Protein AF-A0A0K8QFM1-F1 (afdb_monomer)

Sequence (261 aa):
MVNLRADGGGPVSIVDSETGSLLGTMDSPQTHYQAHTGAIYVHQGDSYLVEELNEEDHCVVVRRTNPDYYTTARDVTQIEVLQTLRTMEWGDIAVHFGEVKVTTQVVSFQRKALISNEVLGEEPLELGARDLFTKAVWFVVHNRSLTSAGLVEAQFPGALHAAEHAAIGLLPLVASSDRWDIGGVSTALHADTGVPTIFVYDGHPGGAGFAERGFEKAKVWLTATRDAIKACECDTGCLPASSPPNAATRTIRWTRTQRSP

Radius of gyration: 20.88 Å; Cα contacts (8 Å, |Δi|>4): 508; chains: 1; bounding box: 65×35×50 Å

Nearest PDB structures (foldseek):
  6znp-assembly1_A  TM=7.957E-01  e=1.575E-23  Bacillus subtilis subsp. subtilis str. 168
  6znq-assembly2_B  TM=7.428E-01  e=7.282E-18  Bacillus subtilis subsp. subtilis str. 168
  6znp-assembly2_B  TM=7.319E-01  e=7.992E-15  Bacillus subtilis subsp. subtilis str. 168
  6zns-assembly1_A  TM=7.063E-01  e=1.847E-14  Bacillus subtilis subsp. subtilis str. 168
  4v2t-assembly1_A  TM=2.029E-01  e=7.647E-01  Pleurotus ostreatus

Mean predicted aligned error: 8.26 Å

Secondary structure (DSSP, 8-state):
---TT-SSSSEEEEEETTT--EEEEEEHHHHHHHSSTT-EEEETTEEEEEEEEETTTTEEEEEEE--SEEEEEEEEEEEEEEEEEEEEEETTEEEEEEEEEEEEEEEEEEEEETTT--EEEEEE--PPPEEEEEEEEEEEE-HHHHHHTT--GGGHHHHHHHHHHHHHHHTHHHH---GGGEEEEEESS-TTTSS-EEEEEESSTT--SHHHHHHHTHHHHHHHHHHHHHH---TT-PPPTTS-TT---------------

Foldseek 3Di:
DDPPDPDQLDWAWEAEPVPRDTLDTDGRVCCLWAQDQQFFHAGPNWTWHFNDDDSPVSYTYTHTDDDQWGKGWDKDKAKDFPDWDDWDDPDQKIKTKHKMKIKMDGFKMFIAGPPPRDTPDIGTDDDDIDIAIFMKIKIFGAPVVCVVVVDDLVLLQLVLVVLLVLLLVQLCVQQVDDSQQKDKDWDCQHPVRRGTMIMITTNHHHYPCSRVRCRVCVVVSSVVSVVVVVPDPDQQDDDDPPDDPPPPSVGDRPPPPDDDD

pLDDT: mean 86.48, std 19.85, range [25.75, 98.75]

Structure (mmCIF, N/CA/C/O backbone):
data_AF-A0A0K8QFM1-F1
#
_entry.id   AF-A0A0K8QFM1-F1
#
loop_
_atom_site.group_PDB
_atom_site.id
_atom_site.type_symbol
_atom_site.label_atom_id
_atom_site.label_alt_id
_atom_site.label_comp_id
_atom_site.label_asym_id
_atom_site.label_entity_id
_atom_site.label_seq_id
_atom_site.pdbx_PDB_ins_code
_atom_site.Cartn_x
_atom_site.Cartn_y
_atom_site.Cartn_z
_atom_site.occupancy
_atom_site.B_iso_or_equiv
_atom_site.auth_seq_id
_atom_site.auth_comp_id
_atom_site.auth_asym_id
_atom_site.auth_atom_id
_atom_site.pdbx_PDB_model_num
ATOM 1 N N . MET A 1 1 ? -29.721 6.912 -10.131 1.00 35.44 1 MET A N 1
ATOM 2 C CA . MET A 1 1 ? -28.637 7.450 -9.287 1.00 35.44 1 MET A CA 1
ATOM 3 C C . MET A 1 1 ? -27.581 6.363 -9.229 1.00 35.44 1 MET A C 1
ATOM 5 O O . MET A 1 1 ? -27.843 5.328 -8.637 1.00 35.44 1 MET A O 1
ATOM 9 N N . VAL A 1 2 ? -26.502 6.497 -10.003 1.00 25.75 2 VAL A N 1
ATOM 10 C CA . VAL A 1 2 ? -25.454 5.465 -10.090 1.00 25.75 2 VAL A CA 1
ATOM 11 C C . VAL A 1 2 ? -24.547 5.639 -8.882 1.00 25.75 2 VAL A C 1
ATOM 13 O O . VAL A 1 2 ? -23.997 6.720 -8.680 1.00 25.75 2 VAL A O 1
ATOM 16 N N . ASN A 1 3 ? -24.451 4.603 -8.056 1.00 33.28 3 ASN A N 1
ATOM 17 C CA . ASN A 1 3 ? -23.589 4.600 -6.886 1.00 33.28 3 ASN A CA 1
ATOM 18 C C . ASN A 1 3 ? -22.168 4.250 -7.356 1.00 33.28 3 ASN A C 1
ATOM 20 O O . ASN A 1 3 ? -21.857 3.089 -7.585 1.00 33.28 3 ASN A O 1
ATOM 24 N N . LEU A 1 4 ? -21.335 5.268 -7.586 1.00 41.59 4 LEU A N 1
ATOM 25 C CA . LEU A 1 4 ? -19.983 5.150 -8.161 1.00 41.59 4 LEU A CA 1
ATOM 26 C C . LEU A 1 4 ? -18.913 4.687 -7.144 1.00 41.59 4 LEU A C 1
ATOM 28 O O . LEU A 1 4 ? -17.730 4.917 -7.366 1.00 41.59 4 LEU A O 1
ATOM 32 N N . ARG A 1 5 ? -19.309 4.101 -6.003 1.00 49.03 5 ARG A N 1
ATOM 33 C CA . ARG A 1 5 ? -18.399 3.753 -4.890 1.00 49.03 5 ARG A CA 1
ATOM 34 C C . ARG A 1 5 ? -18.667 2.403 -4.219 1.00 49.03 5 ARG A C 1
ATOM 36 O O . ARG A 1 5 ? -18.059 2.104 -3.200 1.00 49.03 5 ARG A O 1
ATOM 43 N N . ALA A 1 6 ? -19.600 1.602 -4.725 1.00 40.56 6 ALA A N 1
ATOM 44 C CA . ALA A 1 6 ? -20.035 0.401 -4.017 1.00 40.56 6 ALA A CA 1
ATOM 45 C C . ALA A 1 6 ? -19.182 -0.826 -4.372 1.00 40.56 6 ALA A C 1
ATOM 47 O O . ALA A 1 6 ? -19.700 -1.791 -4.922 1.00 40.56 6 ALA A O 1
ATOM 48 N N . ASP A 1 7 ? -17.901 -0.795 -4.012 1.00 50.09 7 ASP A N 1
ATOM 49 C CA . ASP A 1 7 ? -17.076 -1.999 -3.927 1.00 50.09 7 ASP A CA 1
ATOM 50 C C . ASP A 1 7 ? -16.838 -2.307 -2.444 1.00 50.09 7 ASP A C 1
ATOM 52 O O . ASP A 1 7 ? -16.020 -1.679 -1.774 1.00 50.09 7 ASP A O 1
ATOM 56 N N . GLY A 1 8 ? -17.637 -3.240 -1.912 1.00 53.72 8 GLY A N 1
ATOM 57 C CA . GLY A 1 8 ? -17.515 -3.735 -0.536 1.00 53.72 8 GLY A CA 1
ATOM 58 C C . GLY A 1 8 ? -18.794 -3.658 0.301 1.00 53.72 8 GLY A C 1
ATOM 59 O O . GLY A 1 8 ? -18.769 -3.126 1.396 1.00 53.72 8 GLY A O 1
ATOM 60 N N . GLY A 1 9 ? -19.938 -4.152 -0.174 1.00 63.00 9 GLY A N 1
ATOM 61 C CA . GLY A 1 9 ? -21.116 -4.355 0.692 1.00 63.00 9 GLY A CA 1
ATOM 62 C C . GLY A 1 9 ? -21.882 -3.095 1.141 1.00 63.00 9 GLY A C 1
ATOM 63 O O . GLY A 1 9 ? -22.979 -3.211 1.666 1.00 63.00 9 GLY A O 1
ATOM 64 N N . GLY A 1 10 ? -21.381 -1.890 0.863 1.00 70.38 10 GLY A N 1
ATOM 65 C CA . GLY A 1 10 ? -22.031 -0.634 1.248 1.00 70.38 10 GLY A CA 1
ATOM 66 C C . GLY A 1 10 ? -21.532 -0.082 2.590 1.00 70.38 10 GLY A C 1
ATOM 67 O O . GLY A 1 10 ? -20.654 -0.673 3.223 1.00 70.38 10 GLY A O 1
ATOM 68 N N . PRO A 1 11 ? -22.021 1.103 2.995 1.00 86.75 11 PRO A N 1
ATOM 69 C CA . PRO A 1 11 ? -21.569 1.741 4.222 1.00 86.75 11 PRO A CA 1
ATOM 70 C C . PRO A 1 11 ? -21.992 0.920 5.445 1.00 86.75 11 PRO A C 1
ATOM 72 O O . PRO A 1 11 ? -23.129 0.465 5.541 1.00 86.75 11 PRO A O 1
ATOM 75 N N . VAL A 1 12 ? -21.074 0.778 6.392 1.00 92.75 12 VAL A N 1
ATOM 76 C CA . VAL A 1 12 ? -21.273 0.118 7.680 1.00 92.75 12 VAL A CA 1
ATOM 77 C C . VAL A 1 12 ? -21.666 1.168 8.720 1.00 92.75 12 VAL A C 1
ATOM 79 O O . VAL A 1 12 ? -21.029 2.220 8.819 1.00 92.75 12 VAL A O 1
ATOM 82 N N . SER A 1 13 ? -22.734 0.907 9.472 1.00 95.69 13 SER A N 1
ATOM 83 C CA . SER A 1 13 ? -23.260 1.806 10.507 1.00 95.69 13 SER A CA 1
ATOM 84 C C . SER A 1 13 ? -22.487 1.641 11.810 1.00 95.69 13 SER A C 1
ATOM 86 O O . SER A 1 13 ? -22.236 0.518 12.228 1.00 95.69 13 SER A O 1
ATOM 88 N N . ILE A 1 14 ? -22.136 2.742 12.474 1.00 96.75 14 ILE A N 1
ATOM 89 C CA . ILE A 1 14 ? -21.433 2.726 13.763 1.00 96.75 14 ILE A CA 1
ATOM 90 C C . ILE A 1 14 ? -22.420 3.114 14.860 1.00 96.75 14 ILE A C 1
ATOM 92 O O . ILE A 1 14 ? -22.892 4.254 14.892 1.00 96.75 14 ILE A O 1
ATOM 96 N N . VAL A 1 15 ? -22.731 2.173 15.747 1.00 97.31 15 VAL A N 1
ATOM 97 C CA . VAL A 1 15 ? -23.774 2.305 16.769 1.00 97.31 15 VAL A CA 1
ATOM 98 C C . VAL A 1 15 ? -23.162 2.219 18.160 1.00 97.31 15 VAL A C 1
ATOM 100 O O . VAL A 1 15 ? -22.407 1.298 18.463 1.00 97.31 15 VAL A O 1
ATOM 103 N N . ASP A 1 16 ? -23.501 3.178 19.013 1.00 96.69 16 ASP A N 1
ATOM 104 C CA . ASP A 1 16 ? -23.110 3.174 20.420 1.00 96.69 16 ASP A CA 1
ATOM 105 C C . ASP A 1 16 ? -23.976 2.175 21.216 1.00 96.69 16 ASP A C 1
ATOM 107 O O . ASP A 1 16 ? -25.206 2.258 21.191 1.00 96.69 16 ASP A O 1
ATOM 111 N N . SER A 1 17 ? -23.347 1.226 21.916 1.00 95.62 17 SER A N 1
ATOM 112 C CA . SER A 1 17 ? -24.022 0.123 22.614 1.00 95.62 17 SER A CA 1
ATOM 113 C C . SER A 1 17 ? -24.776 0.547 23.873 1.00 95.62 17 SER A C 1
ATOM 115 O O . SER A 1 17 ? -25.745 -0.110 24.255 1.00 95.62 17 SER A O 1
ATOM 117 N N . GLU A 1 18 ? -24.387 1.655 24.507 1.00 93.38 18 GLU A N 1
ATOM 118 C CA . GLU A 1 18 ? -25.032 2.154 25.727 1.00 93.38 18 GLU A CA 1
ATOM 119 C C . GLU A 1 18 ? -26.279 2.981 25.406 1.00 93.38 18 GLU A C 1
ATOM 121 O O . GLU A 1 18 ? -27.279 2.930 26.124 1.00 93.38 18 GLU A O 1
ATOM 126 N N . THR A 1 19 ? -26.226 3.755 24.324 1.00 93.62 19 THR A N 1
ATOM 127 C CA . THR A 1 19 ? -27.282 4.706 23.952 1.00 93.62 19 THR A CA 1
ATOM 128 C C . THR A 1 19 ? -28.168 4.220 22.807 1.00 93.62 19 THR A C 1
ATOM 130 O O . THR A 1 19 ? -29.259 4.760 22.612 1.00 93.62 19 THR A O 1
ATOM 133 N N . GLY A 1 20 ? -27.709 3.239 22.025 1.00 92.56 20 GLY A N 1
ATOM 134 C CA . GLY A 1 20 ? -28.331 2.822 20.766 1.00 92.56 20 GLY A CA 1
ATOM 135 C C . GLY A 1 20 ? -28.257 3.889 19.669 1.00 92.56 20 GLY A C 1
ATOM 136 O O . GLY A 1 20 ? -28.968 3.795 18.668 1.00 92.56 20 GLY A O 1
ATOM 137 N N . SER A 1 21 ? -27.455 4.939 19.865 1.00 93.75 21 SER A N 1
ATOM 138 C CA . SER A 1 21 ? -27.366 6.050 18.923 1.00 93.75 21 SER A CA 1
ATOM 139 C C . SER A 1 21 ? -26.451 5.715 17.746 1.00 93.75 21 SER A C 1
ATOM 141 O O . SER A 1 21 ? -25.417 5.067 17.897 1.00 93.75 21 SER A O 1
ATOM 143 N N . LEU A 1 22 ? -26.835 6.175 16.554 1.00 95.81 22 LEU A N 1
ATOM 144 C CA . LEU A 1 22 ? -25.987 6.110 15.368 1.00 95.81 22 LEU A CA 1
ATOM 145 C C . LEU A 1 22 ? -24.955 7.242 15.436 1.00 95.81 22 LEU A C 1
ATOM 147 O O . LEU A 1 22 ? -25.318 8.413 15.321 1.00 95.81 22 LEU A O 1
ATOM 151 N N . LEU A 1 23 ? -23.680 6.890 15.587 1.00 94.25 23 LEU A N 1
ATOM 152 C CA . LEU A 1 23 ? -22.572 7.848 15.596 1.00 94.25 23 LEU A CA 1
ATOM 153 C C . LEU A 1 23 ? -22.186 8.278 14.175 1.00 94.25 23 LEU A C 1
ATOM 155 O O . LEU A 1 23 ? -21.806 9.424 13.942 1.00 94.25 23 LEU A O 1
ATOM 159 N N . GLY A 1 24 ? -22.292 7.368 13.206 1.00 93.06 24 GLY A N 1
ATOM 160 C CA . GLY A 1 24 ? -21.969 7.654 11.812 1.00 93.06 24 GLY A CA 1
ATOM 161 C C . GLY A 1 24 ? -21.911 6.406 10.943 1.00 93.06 24 GLY A C 1
ATOM 162 O O . GLY A 1 24 ? -22.400 5.343 11.320 1.00 93.06 24 GLY A O 1
ATOM 163 N N . THR A 1 25 ? -21.299 6.546 9.770 1.00 93.31 25 THR A N 1
ATOM 164 C CA . THR A 1 25 ? -21.095 5.453 8.812 1.00 93.31 25 THR A CA 1
ATOM 165 C C . THR A 1 25 ? -19.661 5.443 8.295 1.00 93.31 25 THR A C 1
ATOM 167 O O . THR A 1 25 ? -19.049 6.505 8.166 1.00 93.31 25 THR A O 1
ATOM 170 N N . MET A 1 26 ? -19.151 4.266 7.944 1.00 91.12 26 MET A N 1
ATOM 171 C CA . MET A 1 26 ? -17.814 4.055 7.382 1.00 91.12 26 MET A CA 1
ATOM 172 C C . MET A 1 26 ? -17.886 3.126 6.166 1.00 91.12 26 MET A C 1
ATOM 174 O O . MET A 1 26 ? -18.741 2.249 6.107 1.00 91.12 26 MET A O 1
ATOM 178 N N . ASP A 1 27 ? -16.981 3.286 5.204 1.00 86.44 27 ASP A N 1
ATOM 179 C CA . ASP A 1 27 ? -16.869 2.344 4.088 1.00 86.44 27 ASP A CA 1
ATOM 180 C C . ASP A 1 27 ? -16.377 0.974 4.588 1.00 86.44 27 ASP A C 1
ATOM 182 O O . ASP A 1 27 ? -15.403 0.897 5.338 1.00 86.44 27 ASP A O 1
ATOM 186 N N . SER A 1 28 ? -17.002 -0.121 4.144 1.00 82.56 28 SER A N 1
ATOM 187 C CA . SER A 1 28 ? -16.631 -1.479 4.576 1.00 82.56 28 SER A CA 1
ATOM 188 C C . SER A 1 28 ? -15.136 -1.809 4.413 1.00 82.56 28 SER A C 1
ATOM 190 O O . SER A 1 28 ? -14.551 -2.365 5.345 1.00 82.56 28 SER A O 1
ATOM 192 N N . PRO A 1 29 ? -14.432 -1.406 3.327 1.00 83.06 29 PRO A N 1
ATOM 193 C CA . PRO A 1 29 ? -12.979 -1.564 3.231 1.00 83.06 29 PRO A CA 1
ATOM 194 C C . PRO A 1 29 ? -12.191 -1.028 4.442 1.00 83.06 29 PRO A C 1
ATOM 196 O O . PRO A 1 29 ? -11.177 -1.603 4.835 1.00 83.06 29 PRO A O 1
ATOM 199 N N . GLN A 1 30 ? -12.670 0.038 5.086 1.00 86.81 30 GLN A N 1
ATOM 200 C CA . GLN A 1 30 ? -11.992 0.659 6.223 1.00 86.81 30 GLN A CA 1
ATOM 201 C C . GLN A 1 30 ? -12.281 -0.030 7.562 1.00 86.81 30 GLN A C 1
ATOM 203 O O . GLN A 1 30 ? -11.497 0.143 8.499 1.00 86.81 30 GLN A O 1
ATOM 208 N N . THR A 1 31 ? -13.348 -0.832 7.670 1.00 92.25 31 THR A N 1
ATOM 209 C CA . THR A 1 31 ? -13.745 -1.435 8.954 1.00 92.25 31 THR A CA 1
ATOM 210 C C . THR A 1 31 ? -12.683 -2.378 9.493 1.00 92.25 31 THR A C 1
ATOM 212 O O . THR A 1 31 ? -12.335 -2.284 10.660 1.00 92.25 31 THR A O 1
ATOM 215 N N . HIS A 1 32 ? -12.060 -3.197 8.644 1.00 93.94 32 HIS A N 1
ATOM 216 C CA . HIS A 1 32 ? -10.960 -4.075 9.059 1.00 93.94 32 HIS A CA 1
ATOM 217 C C . HIS A 1 32 ? -9.763 -3.310 9.637 1.00 93.94 32 HIS A C 1
ATOM 219 O O . HIS A 1 32 ? -9.050 -3.850 10.473 1.00 93.94 32 HIS A O 1
ATOM 225 N N . TYR A 1 33 ? -9.550 -2.052 9.241 1.00 92.88 33 TYR A N 1
ATOM 226 C CA . TYR A 1 33 ? -8.425 -1.238 9.713 1.00 92.88 33 TYR A CA 1
ATOM 227 C C . TYR A 1 33 ? -8.747 -0.388 10.944 1.00 92.88 33 TYR A C 1
ATOM 229 O O . TYR A 1 33 ? -7.867 -0.158 11.772 1.00 92.88 33 TYR A O 1
ATOM 237 N N . GLN A 1 34 ? -9.971 0.134 11.035 1.00 93.62 34 GLN A N 1
ATOM 238 C CA . GLN A 1 34 ? -10.343 1.159 12.020 1.00 93.62 34 GLN A CA 1
ATOM 239 C C . GLN A 1 34 ? -11.442 0.719 12.986 1.00 93.62 34 GLN A C 1
ATOM 241 O O . GLN A 1 34 ? -11.617 1.342 14.031 1.00 93.62 34 GLN A O 1
ATOM 246 N N . ALA A 1 35 ? -12.197 -0.314 12.626 1.00 95.50 35 ALA A N 1
ATOM 247 C CA . ALA A 1 35 ? -13.395 -0.736 13.330 1.00 95.50 35 ALA A CA 1
ATOM 248 C C . ALA A 1 35 ? -13.517 -2.265 13.438 1.00 95.50 35 ALA A C 1
ATOM 250 O O . ALA A 1 35 ? -14.619 -2.804 13.447 1.00 95.50 35 ALA A O 1
ATOM 251 N N . HIS A 1 36 ? -12.387 -2.970 13.493 1.00 96.00 36 HIS A N 1
ATOM 252 C CA . HIS A 1 36 ? -12.357 -4.383 13.853 1.00 96.00 36 HIS A CA 1
ATOM 253 C C . HIS A 1 36 ? -12.637 -4.530 15.354 1.00 96.00 36 HIS A C 1
ATOM 255 O O . HIS A 1 36 ? -12.370 -3.610 16.131 1.00 96.00 36 HIS A O 1
ATOM 261 N N . THR A 1 37 ? -13.119 -5.693 15.791 1.00 96.69 37 THR A N 1
ATOM 262 C CA . THR A 1 37 ? -13.289 -5.980 17.222 1.00 96.69 37 THR A CA 1
ATOM 263 C C . THR A 1 37 ? -11.986 -5.713 17.985 1.00 96.69 37 THR A C 1
ATOM 265 O O . THR A 1 37 ? -10.909 -6.132 17.557 1.00 96.69 37 THR A O 1
ATOM 268 N N . GLY A 1 38 ? -12.073 -4.966 19.089 1.00 96.19 38 GLY A N 1
ATOM 269 C CA . GLY A 1 38 ? -10.925 -4.539 19.895 1.00 96.19 38 GLY A CA 1
ATOM 270 C C . GLY A 1 38 ? -10.259 -3.226 19.457 1.00 96.19 38 GLY A C 1
ATOM 271 O O . GLY A 1 38 ? -9.392 -2.725 20.175 1.00 96.19 38 GLY A O 1
ATOM 272 N N . ALA A 1 39 ? -10.654 -2.633 18.325 1.00 97.38 39 ALA A N 1
ATOM 273 C CA . ALA A 1 39 ? -10.132 -1.341 17.884 1.00 97.38 39 ALA A CA 1
ATOM 274 C C . ALA A 1 39 ? -10.576 -0.188 18.800 1.00 97.38 39 ALA A C 1
ATOM 276 O O . ALA A 1 39 ? -11.679 -0.190 19.346 1.00 97.38 39 ALA A O 1
ATOM 277 N N . ILE A 1 40 ? -9.738 0.844 18.910 1.00 97.50 40 ILE A N 1
ATOM 278 C CA . ILE A 1 40 ? -10.131 2.158 19.420 1.00 97.50 40 ILE A CA 1
ATOM 279 C C . ILE A 1 40 ? -10.505 3.042 18.231 1.00 97.50 40 ILE A C 1
ATOM 281 O O . ILE A 1 40 ? -9.640 3.547 17.514 1.00 97.50 40 ILE A O 1
ATOM 285 N N . TYR A 1 41 ? -11.806 3.227 18.042 1.00 96.19 41 TYR A N 1
ATOM 286 C CA . TYR A 1 41 ? -12.388 4.128 17.060 1.00 96.19 41 TYR A CA 1
ATOM 287 C C . TYR A 1 41 ? -12.511 5.537 17.650 1.00 96.19 41 TYR A C 1
ATOM 289 O O . TYR A 1 41 ? -12.994 5.712 18.768 1.00 96.19 41 TYR A O 1
ATOM 297 N N . VAL A 1 42 ? -12.087 6.558 16.905 1.00 93.88 42 VAL A N 1
ATOM 298 C CA . VAL A 1 42 ? -12.177 7.958 17.341 1.00 93.88 42 VAL A CA 1
ATOM 299 C C . VAL A 1 42 ? -13.209 8.688 16.495 1.00 93.88 42 VAL A C 1
ATOM 301 O O . VAL A 1 42 ? -13.084 8.758 15.273 1.00 93.88 42 VAL A O 1
ATOM 304 N N . HIS A 1 43 ? -14.200 9.287 17.150 1.00 93.12 43 HIS A N 1
ATOM 305 C CA . HIS A 1 43 ? -15.251 10.063 16.506 1.00 93.12 43 HIS A CA 1
ATOM 306 C C . HIS A 1 43 ? -15.371 11.435 17.163 1.00 93.12 43 HIS A C 1
ATOM 308 O O . HIS A 1 43 ? -15.679 11.537 18.344 1.00 93.12 43 HIS A O 1
ATOM 314 N N . GLN A 1 44 ? -15.109 12.499 16.397 1.00 91.50 44 GLN A N 1
ATOM 315 C CA . GLN A 1 44 ? -15.188 13.893 16.869 1.00 91.50 44 GLN A CA 1
ATOM 316 C C . GLN A 1 44 ? -14.379 14.175 18.155 1.00 91.50 44 GLN A C 1
ATOM 318 O O . GLN A 1 44 ? -14.737 15.034 18.954 1.00 91.50 44 GLN A O 1
ATOM 323 N N . GLY A 1 45 ? -13.257 13.470 18.336 1.00 90.62 45 GLY A N 1
ATOM 324 C CA . GLY A 1 45 ? -12.372 13.611 19.498 1.00 90.62 45 GLY A CA 1
ATOM 325 C C . GLY A 1 45 ? -12.707 12.684 20.669 1.00 90.62 45 GLY A C 1
ATOM 326 O O . GLY A 1 45 ? -11.879 12.535 21.564 1.00 90.62 45 GLY A O 1
ATOM 327 N N . ASP A 1 46 ? -13.857 12.014 20.639 1.00 94.31 46 ASP A N 1
ATOM 328 C CA . ASP A 1 46 ? -14.219 10.987 21.612 1.00 94.31 46 ASP A CA 1
ATOM 329 C C . ASP A 1 46 ? -13.727 9.608 21.164 1.00 94.31 46 ASP A C 1
ATOM 331 O O . ASP A 1 46 ? -13.783 9.266 19.982 1.00 94.31 46 ASP A O 1
ATOM 335 N N . SER A 1 47 ? -13.248 8.809 22.120 1.00 96.44 47 SER A N 1
ATOM 336 C CA . SER A 1 47 ? -12.769 7.447 21.875 1.00 96.44 47 SER A CA 1
ATOM 337 C C . SER A 1 47 ? -13.843 6.414 22.201 1.00 96.44 47 SER A C 1
ATOM 339 O O . SER A 1 47 ? -14.543 6.503 23.212 1.00 96.44 47 SER A O 1
ATOM 341 N N . TYR A 1 48 ? -13.933 5.396 21.357 1.00 97.44 48 TYR A N 1
ATOM 342 C CA . TYR A 1 48 ? -14.869 4.292 21.477 1.00 97.44 48 TYR A CA 1
ATOM 343 C C . TYR A 1 48 ? -14.125 2.975 21.265 1.00 97.44 48 TYR A C 1
ATOM 345 O O . TYR A 1 48 ? -13.328 2.845 20.342 1.00 97.44 48 TYR A O 1
ATOM 353 N N . LEU A 1 49 ? -14.366 1.997 22.132 1.00 97.94 49 LEU A N 1
ATOM 354 C CA . LEU A 1 49 ? -13.889 0.636 21.949 1.00 97.94 49 LEU A CA 1
ATOM 355 C C . LEU A 1 49 ? -14.880 -0.067 21.035 1.00 97.94 49 LEU A C 1
ATOM 357 O O . LEU A 1 49 ? -16.077 -0.056 21.318 1.00 97.94 49 LEU A O 1
ATOM 361 N N . VAL A 1 50 ? -14.388 -0.696 19.978 1.00 98.06 50 VAL A N 1
ATOM 362 C CA . VAL A 1 50 ? -15.207 -1.554 19.132 1.00 98.06 50 VAL A CA 1
ATOM 363 C C . VAL A 1 50 ? -15.410 -2.890 19.827 1.00 98.06 50 VAL A C 1
ATOM 365 O O . VAL A 1 50 ? -14.463 -3.654 20.023 1.00 98.06 50 VAL A O 1
ATOM 368 N N . GLU A 1 51 ? -16.651 -3.150 20.216 1.00 97.44 51 GLU A N 1
ATOM 369 C CA . GLU A 1 51 ? -17.052 -4.385 20.887 1.00 97.44 51 GLU A CA 1
ATOM 370 C C . GLU A 1 51 ? -17.335 -5.486 19.865 1.00 97.44 51 GLU A C 1
ATOM 372 O O . GLU A 1 51 ? -16.999 -6.644 20.104 1.00 97.44 51 GLU A O 1
ATOM 377 N N . GLU A 1 52 ? -17.887 -5.118 18.707 1.00 96.44 52 GLU A N 1
ATOM 378 C CA . GLU A 1 52 ? -18.245 -6.065 17.655 1.00 96.44 52 GLU A CA 1
ATOM 379 C C . GLU A 1 52 ? -18.210 -5.409 16.269 1.00 96.44 52 GLU A C 1
ATOM 381 O O . GLU A 1 52 ? -18.717 -4.302 16.077 1.00 96.44 52 GLU A O 1
ATOM 386 N N . LEU A 1 53 ? -17.643 -6.122 15.294 1.00 95.44 53 LEU A N 1
ATOM 387 C CA . LEU A 1 53 ? -17.827 -5.872 13.866 1.00 95.44 53 LEU A CA 1
ATOM 388 C C . LEU A 1 53 ? -18.715 -6.982 13.295 1.00 95.44 53 LEU A C 1
ATOM 390 O O . LEU A 1 53 ? -18.268 -8.121 13.168 1.00 95.44 53 LEU A O 1
ATOM 394 N N . ASN A 1 54 ? -19.946 -6.641 12.923 1.00 93.00 54 ASN A N 1
ATOM 395 C CA . ASN A 1 54 ? -20.873 -7.539 12.247 1.00 93.00 54 ASN A CA 1
ATOM 3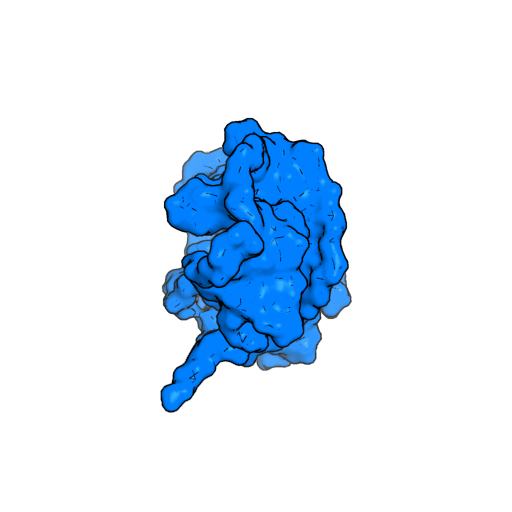96 C C . ASN A 1 54 ? -20.945 -7.157 10.759 1.00 93.00 54 ASN A C 1
ATOM 398 O O . ASN A 1 54 ? -21.615 -6.199 10.361 1.00 93.00 54 ASN A O 1
ATOM 402 N N . GLU A 1 55 ? -20.194 -7.896 9.938 1.00 89.06 55 GLU A N 1
ATOM 403 C CA . GLU A 1 55 ? -20.121 -7.662 8.491 1.00 89.06 55 GLU A CA 1
ATOM 404 C C . GLU A 1 55 ? -21.406 -8.070 7.757 1.00 89.06 55 GLU A C 1
ATOM 406 O O . GLU A 1 55 ? -21.702 -7.485 6.718 1.00 89.06 55 GLU A O 1
ATOM 411 N N . GLU A 1 56 ? -22.181 -9.020 8.294 1.00 88.94 56 GLU A N 1
ATOM 412 C CA . GLU A 1 56 ? -23.442 -9.479 7.690 1.00 88.94 56 GLU A CA 1
ATOM 413 C C . GLU A 1 56 ? -24.544 -8.417 7.812 1.00 88.94 56 GLU A C 1
ATOM 415 O O . GLU A 1 56 ? -25.233 -8.116 6.837 1.00 88.94 56 GLU A O 1
ATOM 420 N N . ASP A 1 57 ? -24.666 -7.797 8.988 1.00 90.81 57 ASP A N 1
ATOM 421 C CA . ASP A 1 57 ? -25.668 -6.763 9.271 1.00 90.81 57 ASP A CA 1
ATOM 422 C C . ASP A 1 57 ? -25.182 -5.339 8.947 1.00 90.81 57 ASP A C 1
ATOM 424 O O . ASP A 1 57 ? -25.893 -4.363 9.199 1.00 90.81 57 ASP A O 1
ATOM 428 N N . HIS A 1 58 ? -23.972 -5.193 8.393 1.00 92.31 58 HIS A N 1
ATOM 429 C CA . HIS A 1 58 ? -23.334 -3.899 8.129 1.00 92.31 58 HIS A CA 1
ATOM 430 C C . HIS A 1 58 ? -23.343 -2.973 9.355 1.00 92.31 58 HIS A C 1
ATOM 432 O O . HIS A 1 58 ? -23.671 -1.783 9.261 1.00 92.31 58 HIS A O 1
ATOM 438 N N . CYS A 1 59 ? -22.947 -3.509 10.512 1.00 95.12 59 CYS A N 1
ATOM 439 C CA . CYS A 1 59 ? -22.976 -2.797 11.784 1.00 95.12 59 CYS A CA 1
ATOM 440 C C . CYS A 1 59 ? -21.672 -2.971 12.575 1.00 95.12 59 CYS A C 1
ATOM 442 O O . CYS A 1 59 ? -21.129 -4.067 12.687 1.00 95.12 59 CYS A O 1
ATOM 444 N N . VAL A 1 60 ? -2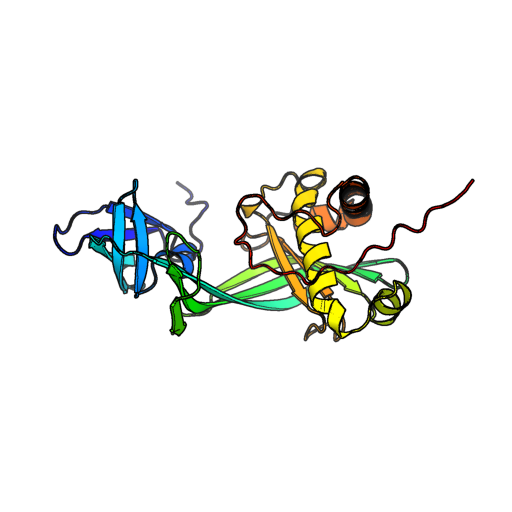1.188 -1.878 13.160 1.00 97.38 60 VAL A N 1
ATOM 445 C CA . VAL A 1 60 ? -20.122 -1.859 14.162 1.00 97.38 60 VAL A CA 1
ATOM 446 C C . VAL A 1 60 ? -20.733 -1.376 15.464 1.00 97.38 60 VAL A C 1
ATOM 448 O O . VAL A 1 60 ? -21.261 -0.264 15.533 1.00 97.38 60 VAL A O 1
ATOM 451 N N . VAL A 1 61 ? -20.618 -2.195 16.500 1.00 97.75 61 VAL A N 1
ATOM 452 C CA . VAL A 1 61 ? -21.067 -1.862 17.848 1.00 97.75 61 VAL A CA 1
ATOM 453 C C . VAL A 1 61 ? -19.880 -1.337 18.638 1.00 97.75 61 VAL A C 1
ATOM 455 O O . VAL A 1 61 ? -18.839 -1.993 18.744 1.00 97.75 61 VAL A O 1
ATOM 458 N N . VAL A 1 62 ? -20.025 -0.134 19.186 1.00 98.12 62 VAL A N 1
ATOM 459 C CA . VAL A 1 62 ? -18.959 0.545 19.919 1.00 98.12 62 VAL A CA 1
ATOM 460 C C . VAL A 1 62 ? -19.432 1.017 21.280 1.00 98.12 62 VAL A C 1
ATOM 462 O O . VAL A 1 62 ? -20.598 1.343 21.462 1.00 98.12 62 VAL A O 1
ATOM 465 N N . ARG A 1 63 ? -18.511 1.135 22.231 1.00 97.62 63 ARG A N 1
ATOM 466 C CA . ARG A 1 63 ? -18.792 1.695 23.553 1.00 97.62 63 ARG A CA 1
ATOM 467 C C . ARG A 1 63 ? -17.820 2.804 23.884 1.00 97.62 63 ARG A C 1
ATOM 469 O O . ARG A 1 63 ? -16.609 2.649 23.702 1.00 97.62 63 ARG A O 1
ATOM 476 N N . ARG A 1 64 ? -18.329 3.914 24.420 1.00 97.00 64 ARG A N 1
ATOM 477 C CA . ARG A 1 64 ? -17.485 5.041 24.816 1.00 97.00 64 ARG A CA 1
ATOM 478 C C . ARG A 1 64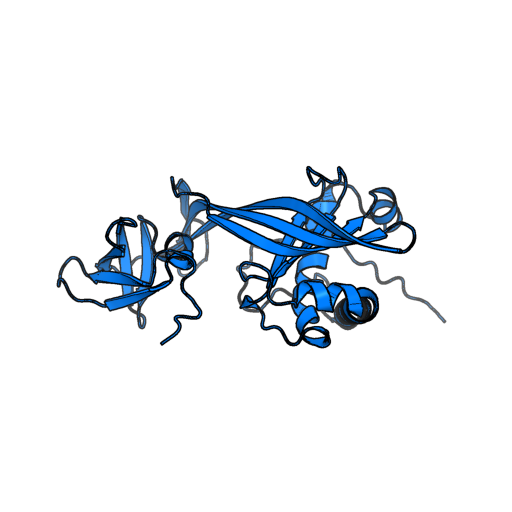 ? -16.446 4.613 25.854 1.00 97.00 64 ARG A C 1
ATOM 480 O O . ARG A 1 64 ? -16.719 3.859 26.788 1.00 97.00 64 ARG A O 1
ATOM 487 N N . THR A 1 65 ? -15.222 5.092 25.677 1.00 96.31 65 THR A N 1
ATOM 488 C CA . THR A 1 65 ? -14.083 4.758 26.535 1.00 96.31 65 THR A CA 1
ATOM 489 C C . THR A 1 65 ? -13.068 5.902 26.548 1.00 96.31 65 THR A C 1
ATOM 491 O O . THR A 1 65 ? -13.153 6.836 25.756 1.00 96.31 65 THR A O 1
ATOM 494 N N . ASN A 1 66 ? -12.099 5.847 27.456 1.00 94.56 66 ASN A N 1
ATOM 495 C CA . ASN A 1 66 ? -10.991 6.802 27.499 1.00 94.56 66 ASN A CA 1
ATOM 496 C C . ASN A 1 66 ? -9.668 6.081 27.817 1.00 94.56 66 ASN A C 1
ATOM 498 O O . ASN A 1 66 ? -9.147 6.218 28.927 1.00 94.56 66 ASN A O 1
ATOM 502 N N . PRO A 1 67 ? -9.175 5.231 26.897 1.00 94.06 67 PRO A N 1
ATOM 503 C CA . PRO A 1 67 ? -7.953 4.467 27.093 1.00 94.06 67 PRO A CA 1
ATOM 504 C C . PRO A 1 67 ? -6.720 5.375 27.046 1.00 94.06 67 PRO A C 1
ATOM 506 O O . PRO A 1 67 ? -6.698 6.409 26.384 1.00 94.06 67 PRO A O 1
ATOM 509 N N . ASP A 1 68 ? -5.645 4.931 27.685 1.00 94.75 68 ASP A N 1
ATOM 510 C CA . ASP A 1 68 ? -4.302 5.507 27.579 1.00 94.75 68 ASP A CA 1
ATOM 511 C C . ASP A 1 68 ? -3.520 4.982 26.356 1.00 94.75 68 ASP A C 1
ATOM 513 O O . ASP A 1 68 ? -2.305 5.172 26.243 1.00 94.75 68 ASP A O 1
ATOM 517 N N . TYR A 1 69 ? -4.215 4.338 25.414 1.00 95.81 69 TYR A N 1
ATOM 518 C CA . TYR A 1 69 ? -3.663 3.750 24.199 1.00 95.81 69 TYR A CA 1
ATOM 519 C C . TYR A 1 69 ? -4.587 3.952 22.990 1.00 95.81 69 TYR A C 1
ATOM 521 O O . TYR A 1 69 ? -5.788 4.158 23.134 1.00 95.81 69 TYR A O 1
ATOM 529 N N . TYR A 1 70 ? -4.022 3.835 21.791 1.00 95.62 70 TYR A N 1
ATOM 530 C CA . TYR A 1 70 ? -4.750 3.728 20.525 1.00 95.62 70 TYR A CA 1
ATOM 531 C C . TYR A 1 70 ? -4.373 2.429 19.809 1.00 95.62 70 TYR A C 1
ATOM 533 O O . TYR A 1 70 ? -3.398 1.767 20.178 1.00 95.62 70 TYR A O 1
ATOM 541 N N . THR A 1 71 ? -5.137 2.048 18.789 1.00 96.62 71 THR A N 1
ATOM 542 C CA . THR A 1 71 ? -4.888 0.823 18.021 1.00 96.62 71 THR A CA 1
ATOM 543 C C . THR A 1 71 ? -4.414 1.121 16.609 1.00 96.62 71 THR A C 1
ATOM 545 O O . THR A 1 71 ? -4.831 2.099 15.992 1.00 96.62 71 THR A O 1
ATOM 548 N N . THR A 1 72 ? -3.559 0.255 16.072 1.00 96.00 72 THR A N 1
ATOM 549 C CA . THR A 1 72 ? -3.204 0.255 14.648 1.00 96.00 72 THR A CA 1
ATOM 550 C C . THR A 1 72 ? -3.267 -1.158 14.102 1.00 96.00 72 THR A C 1
ATOM 552 O O . THR A 1 72 ? -2.536 -2.016 14.600 1.00 96.00 72 THR A O 1
ATOM 555 N N . ALA A 1 73 ? -4.077 -1.379 13.072 1.00 94.88 73 ALA A N 1
ATOM 556 C CA . ALA A 1 73 ? -4.116 -2.637 12.342 1.00 94.88 73 ALA A CA 1
ATOM 557 C C . ALA A 1 73 ? -2.770 -2.955 11.664 1.00 94.88 73 ALA A C 1
ATOM 559 O O . ALA A 1 73 ? -1.972 -2.066 11.343 1.00 94.88 73 ALA A O 1
ATOM 560 N N . ARG A 1 74 ? -2.528 -4.246 11.464 1.00 94.94 74 ARG A N 1
ATOM 561 C CA . ARG A 1 74 ? -1.423 -4.819 10.705 1.00 94.94 74 ARG A CA 1
ATOM 562 C C . ARG A 1 74 ? -2.009 -5.702 9.624 1.00 94.94 74 ARG A C 1
ATOM 564 O O . ARG A 1 74 ? -2.782 -6.615 9.909 1.00 94.94 74 ARG A O 1
ATOM 571 N N . ASP A 1 75 ? -1.610 -5.432 8.397 1.00 93.44 75 ASP A N 1
ATOM 572 C CA . ASP A 1 75 ? -2.032 -6.191 7.241 1.00 93.44 75 ASP A CA 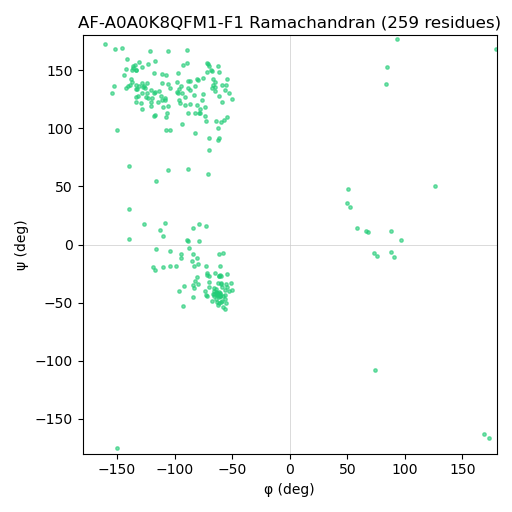1
ATOM 573 C C . ASP A 1 75 ? -0.865 -6.895 6.557 1.00 93.44 75 ASP A C 1
ATOM 575 O O . ASP A 1 75 ? 0.305 -6.524 6.691 1.00 93.44 75 ASP A O 1
ATOM 579 N N . VAL A 1 76 ? -1.218 -7.931 5.809 1.00 92.19 76 VAL A N 1
ATOM 580 C CA . VAL A 1 76 ? -0.361 -8.544 4.807 1.00 92.19 76 VAL A CA 1
ATOM 581 C C . VAL A 1 76 ? -0.997 -8.289 3.454 1.00 92.19 76 VAL A C 1
ATOM 583 O O . VAL A 1 76 ? -2.189 -8.527 3.267 1.00 92.19 76 VAL A O 1
ATOM 586 N N . THR A 1 77 ? -0.184 -7.823 2.512 1.00 92.81 77 THR A N 1
ATOM 587 C CA . THR A 1 77 ? -0.591 -7.627 1.124 1.00 92.81 77 THR A CA 1
ATOM 588 C C . THR A 1 77 ? 0.232 -8.533 0.218 1.00 92.81 77 THR A C 1
ATOM 590 O O . THR A 1 77 ? 1.460 -8.584 0.306 1.00 92.81 77 THR A O 1
ATOM 593 N N . GLN A 1 78 ? -0.459 -9.248 -0.660 1.00 94.19 78 GLN A N 1
ATOM 594 C CA . GLN A 1 78 ? 0.101 -10.071 -1.721 1.00 94.19 78 GLN A CA 1
ATOM 595 C C . GLN A 1 78 ? -0.366 -9.528 -3.066 1.00 94.19 78 GLN A C 1
ATOM 597 O O . GLN A 1 78 ? -1.462 -8.984 -3.183 1.00 94.19 78 GLN A O 1
ATOM 602 N N . ILE A 1 79 ? 0.476 -9.657 -4.083 1.00 96.94 79 ILE A N 1
ATOM 603 C CA . ILE A 1 79 ? 0.151 -9.247 -5.445 1.00 96.94 79 ILE A CA 1
ATOM 604 C C . ILE A 1 79 ? 0.507 -10.381 -6.399 1.00 96.94 79 ILE A C 1
ATOM 606 O O . ILE A 1 79 ? 1.550 -11.010 -6.247 1.00 96.94 79 ILE A O 1
ATOM 610 N N . GLU A 1 80 ? -0.384 -10.645 -7.346 1.00 97.94 80 GLU A N 1
ATOM 611 C CA . GLU A 1 80 ? -0.245 -11.677 -8.373 1.00 97.94 80 GLU A CA 1
ATOM 612 C C . GLU A 1 80 ? -0.416 -11.034 -9.751 1.00 97.94 80 GLU A C 1
ATOM 614 O O . GLU A 1 80 ? -1.339 -10.241 -9.971 1.00 97.94 80 GLU A O 1
ATOM 619 N N . VAL A 1 81 ? 0.459 -11.379 -10.696 1.00 98.25 81 VAL A N 1
ATOM 620 C CA . VAL A 1 81 ? 0.351 -10.949 -12.093 1.00 98.25 81 VAL A CA 1
ATOM 621 C C . VAL A 1 81 ? -0.626 -11.867 -12.815 1.00 98.25 81 VAL A C 1
ATOM 623 O O . VAL A 1 81 ? -0.339 -13.036 -13.058 1.00 98.25 81 VAL A O 1
ATOM 626 N N . LEU A 1 82 ? -1.772 -11.319 -13.217 1.00 98.25 82 LEU A N 1
ATOM 627 C CA . LEU A 1 82 ? -2.777 -12.062 -13.979 1.00 98.25 82 LEU A CA 1
ATOM 628 C C . LEU A 1 82 ? -2.441 -12.061 -15.470 1.00 98.25 82 LEU A C 1
ATOM 630 O O . LEU A 1 82 ? -2.513 -13.092 -16.137 1.00 98.25 82 LEU A O 1
ATOM 634 N N . GLN A 1 83 ? -2.066 -10.894 -15.997 1.00 98.25 83 GLN A N 1
ATOM 635 C CA . GLN A 1 83 ? -1.750 -10.736 -17.411 1.00 98.25 83 GLN A CA 1
ATOM 636 C C . GLN A 1 83 ? -0.788 -9.576 -17.651 1.00 98.25 83 GLN A C 1
ATOM 638 O O . GLN A 1 83 ? -1.054 -8.443 -17.262 1.00 98.25 83 GLN A O 1
ATOM 643 N N . THR A 1 84 ? 0.278 -9.820 -18.412 1.00 98.56 84 THR A N 1
ATOM 644 C CA . THR A 1 84 ? 1.132 -8.754 -18.956 1.00 98.56 84 THR A CA 1
ATOM 645 C C . THR A 1 84 ? 0.571 -8.260 -20.287 1.00 98.56 84 THR A C 1
ATOM 647 O O . THR A 1 84 ? 0.457 -9.031 -21.238 1.00 98.56 84 THR A O 1
ATOM 650 N N . LEU A 1 85 ? 0.244 -6.968 -20.375 1.00 98.50 85 LEU A N 1
ATOM 651 C CA . LEU A 1 85 ? -0.305 -6.339 -21.583 1.00 98.50 85 LEU A CA 1
ATOM 652 C C . LEU A 1 85 ? 0.775 -5.659 -22.428 1.00 98.50 85 LEU A C 1
ATOM 654 O O . LEU A 1 85 ? 0.729 -5.704 -23.657 1.00 98.50 85 LEU A O 1
ATOM 658 N N . ARG A 1 86 ? 1.741 -4.997 -21.784 1.00 98.62 86 ARG A N 1
ATOM 659 C CA . ARG A 1 86 ? 2.849 -4.300 -22.454 1.00 98.62 86 ARG A CA 1
ATOM 660 C C . ARG A 1 86 ? 4.142 -4.450 -21.663 1.00 98.62 86 ARG A C 1
ATOM 662 O O . ARG A 1 86 ? 4.115 -4.514 -20.438 1.00 98.62 86 ARG A O 1
ATOM 669 N N . THR A 1 87 ? 5.262 -4.418 -22.381 1.00 98.31 87 THR A N 1
ATOM 670 C CA . THR A 1 87 ? 6.614 -4.492 -21.816 1.00 98.31 87 THR A CA 1
ATOM 671 C C . THR A 1 87 ? 7.535 -3.488 -22.509 1.00 98.31 87 THR A C 1
ATOM 673 O O . THR A 1 87 ? 7.442 -3.286 -23.721 1.00 98.31 87 THR A O 1
ATOM 676 N N . MET A 1 88 ? 8.434 -2.872 -21.745 1.00 97.56 88 MET A N 1
ATOM 677 C CA . MET A 1 88 ? 9.566 -2.082 -22.223 1.00 97.56 88 MET A CA 1
ATOM 678 C C . MET A 1 88 ? 10.853 -2.567 -21.557 1.00 97.56 88 MET A C 1
ATOM 680 O O . MET A 1 88 ? 10.932 -2.624 -20.334 1.00 97.56 88 MET A O 1
ATOM 684 N N . GLU A 1 89 ? 11.886 -2.817 -22.356 1.00 95.88 89 GLU A N 1
ATOM 685 C CA . GLU A 1 89 ? 13.203 -3.230 -21.863 1.00 95.88 89 GLU A CA 1
ATOM 686 C C . GLU A 1 89 ? 14.136 -2.023 -21.717 1.00 95.88 89 GLU A C 1
ATOM 688 O O . GLU A 1 89 ? 14.406 -1.306 -22.688 1.00 95.88 89 GLU A O 1
ATOM 693 N N . TRP A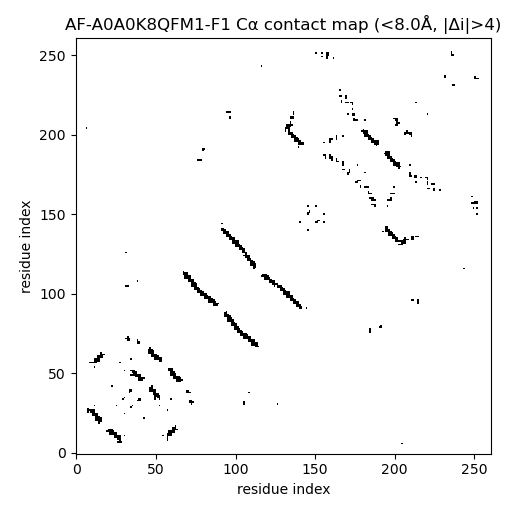 1 90 ? 14.647 -1.787 -20.509 1.00 93.81 90 TRP A N 1
ATOM 694 C CA . TRP A 1 90 ? 15.601 -0.722 -20.181 1.00 93.81 90 TRP A CA 1
ATOM 695 C C . TRP A 1 90 ? 16.939 -1.311 -19.716 1.00 93.81 90 TRP A C 1
ATOM 697 O O . TRP A 1 90 ? 17.456 -0.990 -18.644 1.00 93.81 90 TRP A O 1
ATOM 707 N N . GLY A 1 91 ? 17.519 -2.183 -20.541 1.00 89.06 91 GLY A N 1
ATOM 708 C CA . GLY A 1 91 ? 18.752 -2.890 -20.202 1.00 89.06 91 GLY A CA 1
ATOM 709 C C . GLY A 1 91 ? 18.479 -3.980 -19.172 1.00 89.06 91 GLY A C 1
ATOM 710 O O . GLY A 1 91 ? 17.870 -4.985 -19.507 1.00 89.06 91 GLY A O 1
ATOM 711 N N . ASP A 1 92 ? 18.916 -3.780 -17.930 1.00 88.06 92 ASP A N 1
ATOM 712 C CA . ASP A 1 92 ? 18.732 -4.763 -16.850 1.00 88.06 92 ASP A CA 1
ATOM 713 C C . ASP A 1 92 ? 17.413 -4.606 -16.075 1.00 88.06 92 ASP A C 1
ATOM 715 O O . ASP A 1 92 ? 17.189 -5.293 -15.075 1.00 88.06 92 ASP A O 1
ATOM 719 N N . ILE A 1 93 ? 16.574 -3.662 -16.491 1.00 93.94 93 ILE A N 1
ATOM 720 C CA . ILE A 1 93 ? 15.277 -3.399 -15.877 1.00 93.94 93 ILE A CA 1
ATOM 721 C C . ILE A 1 93 ? 14.215 -3.588 -16.947 1.00 93.94 93 ILE A C 1
ATOM 723 O O . ILE A 1 93 ? 14.239 -2.890 -17.963 1.00 93.94 93 ILE A O 1
ATOM 727 N N . ALA A 1 94 ? 13.269 -4.482 -16.690 1.00 96.56 94 ALA A N 1
ATOM 728 C CA . ALA A 1 94 ? 12.076 -4.618 -17.508 1.00 96.56 94 ALA A CA 1
ATOM 729 C C . ALA A 1 94 ? 10.923 -3.866 -16.835 1.00 96.56 94 ALA A C 1
ATOM 731 O O . ALA A 1 94 ? 10.693 -3.981 -15.629 1.00 96.56 94 ALA A O 1
ATOM 732 N N . VAL A 1 95 ? 10.222 -3.052 -17.616 1.00 98.25 95 VAL A N 1
ATOM 733 C CA . VAL A 1 95 ? 9.039 -2.312 -17.176 1.00 98.25 95 VAL A CA 1
ATOM 734 C C . VAL A 1 95 ? 7.835 -2.944 -17.836 1.00 98.25 95 VAL A C 1
ATOM 736 O O . VAL A 1 95 ? 7.780 -3.041 -19.060 1.00 98.25 95 VAL A O 1
ATOM 739 N N . HIS A 1 96 ? 6.855 -3.332 -17.043 1.00 98.62 96 HIS A N 1
ATOM 740 C CA . HIS A 1 96 ? 5.662 -4.006 -17.522 1.00 98.62 96 HIS A CA 1
ATOM 741 C C . HIS A 1 96 ? 4.415 -3.239 -17.119 1.00 98.62 96 HIS A C 1
ATOM 743 O O . HIS A 1 96 ? 4.412 -2.492 -16.142 1.00 98.62 96 HIS A O 1
ATOM 749 N N . PHE A 1 97 ? 3.352 -3.442 -17.881 1.00 98.75 97 PHE A N 1
ATOM 750 C CA . PHE A 1 97 ? 2.019 -2.971 -17.559 1.00 98.75 97 PHE A CA 1
ATOM 751 C C . PHE A 1 97 ? 1.010 -4.069 -17.852 1.00 98.75 97 PHE A C 1
ATOM 753 O O . PHE A 1 97 ? 1.112 -4.747 -18.880 1.00 98.75 97 PHE A O 1
ATOM 760 N N . GLY A 1 98 ? 0.019 -4.215 -16.982 1.00 98.56 98 GLY A N 1
ATOM 761 C CA . GLY A 1 98 ? -0.952 -5.286 -17.099 1.00 98.56 98 GLY A CA 1
ATOM 762 C C . GLY A 1 98 ? -1.915 -5.391 -15.929 1.00 98.56 98 GLY A C 1
ATOM 763 O O . GLY A 1 98 ? -2.040 -4.465 -15.128 1.00 98.56 98 GLY A O 1
ATOM 764 N N . GLU A 1 99 ? -2.609 -6.518 -15.875 1.00 98.69 99 GLU A N 1
ATOM 765 C CA . GLU A 1 99 ? -3.639 -6.831 -14.890 1.00 98.69 99 GLU A CA 1
ATOM 766 C C . GLU A 1 99 ? -3.036 -7.606 -13.722 1.00 98.69 99 GLU A C 1
ATOM 768 O O . GLU A 1 99 ? -2.234 -8.527 -13.911 1.00 98.69 99 GLU A O 1
ATOM 773 N N . VAL A 1 100 ? -3.438 -7.227 -12.514 1.00 98.50 100 VAL A N 1
ATOM 774 C CA . VAL A 1 100 ? -2.980 -7.825 -11.264 1.00 98.50 100 VAL A CA 1
ATOM 775 C C . VAL A 1 100 ? -4.158 -8.087 -10.336 1.00 98.50 100 VAL A C 1
ATOM 777 O O . VAL A 1 100 ? -5.184 -7.402 -10.390 1.00 98.50 100 VAL A O 1
ATOM 780 N N . LYS A 1 101 ? -3.978 -9.056 -9.445 1.00 98.12 101 LYS A N 1
ATOM 781 C CA . LYS A 1 101 ? -4.820 -9.235 -8.266 1.00 98.12 101 LYS A CA 1
ATOM 782 C C . LYS A 1 101 ? -4.007 -8.835 -7.045 1.00 98.12 101 LYS A C 1
ATOM 784 O O . LYS A 1 101 ? -2.920 -9.367 -6.838 1.00 98.12 101 LYS A O 1
ATOM 789 N N . VAL A 1 102 ? -4.526 -7.900 -6.263 1.00 97.00 102 VAL A N 1
ATOM 790 C CA . VAL A 1 102 ? -3.954 -7.500 -4.977 1.00 97.00 102 VAL A CA 1
ATOM 791 C C . VAL A 1 102 ? -4.837 -8.069 -3.882 1.00 97.00 102 VAL A C 1
ATOM 793 O O . VAL A 1 102 ? -6.016 -7.743 -3.823 1.00 97.00 102 VAL A O 1
ATOM 796 N N . THR A 1 103 ? -4.277 -8.913 -3.030 1.00 95.62 103 THR A N 1
ATOM 797 C CA . THR A 1 103 ? -4.983 -9.516 -1.901 1.00 95.62 103 THR A CA 1
ATOM 798 C C . THR A 1 103 ? -4.435 -8.919 -0.616 1.00 95.62 103 THR A C 1
ATOM 800 O O . THR A 1 103 ? -3.252 -9.081 -0.317 1.00 95.62 103 THR A O 1
ATOM 803 N N . THR A 1 104 ? -5.286 -8.247 0.155 1.00 93.31 104 THR A N 1
ATOM 804 C CA . THR A 1 104 ? -4.912 -7.629 1.431 1.00 93.31 104 THR A CA 1
ATOM 805 C C . THR A 1 104 ? -5.739 -8.215 2.566 1.00 93.31 104 THR A C 1
ATOM 807 O O . THR A 1 104 ? -6.959 -8.329 2.464 1.00 93.31 104 THR A O 1
ATOM 810 N N . GLN A 1 105 ? -5.082 -8.575 3.664 1.00 94.88 105 GLN A N 1
ATOM 811 C CA . GLN A 1 105 ? -5.733 -9.118 4.852 1.00 94.88 105 GLN A CA 1
ATOM 812 C C . GLN A 1 105 ? -5.196 -8.432 6.101 1.00 94.88 105 GLN A C 1
ATOM 814 O O . GLN A 1 105 ? -3.988 -8.430 6.326 1.00 94.88 105 GLN A O 1
ATOM 819 N N . VAL A 1 106 ? -6.089 -7.898 6.936 1.00 95.50 106 VAL A N 1
ATOM 820 C CA . VAL A 1 106 ? -5.728 -7.462 8.288 1.00 95.50 106 VAL A CA 1
ATOM 821 C C . VAL A 1 106 ? -5.629 -8.699 9.181 1.00 95.50 106 VAL A C 1
ATOM 823 O O . VAL A 1 106 ? -6.614 -9.403 9.375 1.00 95.50 106 VAL A O 1
ATOM 826 N N . VAL A 1 107 ? -4.433 -8.966 9.703 1.00 96.31 107 VAL A N 1
ATOM 827 C CA . VAL A 1 107 ? -4.100 -10.209 10.428 1.00 96.31 107 VAL A CA 1
ATOM 828 C C . VAL A 1 107 ? -3.891 -9.999 11.925 1.00 96.31 107 VAL A C 1
ATOM 830 O O . VAL A 1 107 ? -3.922 -10.949 12.702 1.00 96.31 107 VAL A O 1
ATOM 833 N N . SER A 1 108 ? -3.639 -8.764 12.351 1.00 96.81 108 SER A N 1
ATOM 834 C CA . SER A 1 108 ? -3.482 -8.410 13.761 1.00 96.81 108 SER A CA 1
ATOM 835 C C . SER A 1 108 ? -3.692 -6.914 13.962 1.00 96.81 108 SER A C 1
ATOM 837 O O . SER A 1 108 ? -3.795 -6.139 13.009 1.00 96.81 108 SER A O 1
ATOM 839 N N . PHE A 1 109 ? -3.735 -6.479 15.215 1.00 97.38 109 PHE A N 1
ATOM 840 C CA . PHE A 1 109 ? -3.619 -5.072 15.564 1.00 97.38 109 PHE A CA 1
ATOM 841 C C . PHE A 1 109 ? -2.691 -4.882 16.755 1.00 97.38 109 PHE A C 1
ATOM 843 O O . PHE A 1 109 ? -2.540 -5.748 17.613 1.00 97.38 109 PHE A O 1
ATOM 850 N N . GLN A 1 110 ? -2.062 -3.715 16.811 1.00 97.50 110 GLN A N 1
ATOM 851 C CA . GLN A 1 110 ? -1.204 -3.312 17.914 1.00 97.50 110 GLN A CA 1
ATOM 852 C C . GLN A 1 110 ? -1.895 -2.275 18.777 1.00 97.50 110 GLN A C 1
ATOM 854 O O . GLN A 1 110 ? -2.462 -1.316 18.254 1.00 97.50 110 GLN A O 1
ATOM 859 N N . ARG A 1 111 ? -1.751 -2.414 20.092 1.00 97.31 111 ARG A N 1
ATOM 860 C CA . ARG A 1 111 ? -2.077 -1.366 21.060 1.00 97.31 111 ARG A CA 1
ATOM 861 C C . ARG A 1 111 ? -0.834 -0.528 21.300 1.00 97.31 111 ARG A C 1
ATOM 863 O O . ARG A 1 111 ? 0.227 -1.068 21.609 1.00 97.31 111 ARG A O 1
ATOM 870 N N . LYS A 1 112 ? -0.952 0.786 21.148 1.00 95.94 112 LYS A N 1
ATOM 871 C CA . LYS A 1 112 ? 0.152 1.735 21.295 1.00 95.94 112 LYS A CA 1
ATOM 872 C C . LYS A 1 112 ? -0.185 2.781 22.334 1.00 95.94 112 LYS A C 1
ATOM 874 O O . LYS A 1 112 ? -1.250 3.385 22.268 1.00 95.94 112 LYS A O 1
ATOM 879 N N . ALA A 1 113 ? 0.725 3.004 23.274 1.00 95.50 113 ALA A N 1
ATOM 880 C CA . ALA A 1 113 ? 0.568 4.033 24.290 1.00 95.50 113 ALA A CA 1
ATOM 881 C C . ALA A 1 113 ? 0.354 5.404 23.635 1.00 95.50 113 ALA A C 1
ATOM 883 O O . ALA A 1 113 ? 1.101 5.792 22.734 1.00 95.50 113 ALA A O 1
ATOM 884 N N . LEU A 1 114 ? -0.646 6.148 24.108 1.00 92.50 114 LEU A N 1
ATOM 885 C CA . LEU A 1 114 ? -1.101 7.386 23.474 1.00 92.50 114 LEU A CA 1
ATOM 886 C C . LEU A 1 114 ? -0.018 8.476 23.446 1.00 92.50 114 LEU A C 1
ATOM 888 O O . LEU A 1 114 ? 0.055 9.255 22.501 1.00 92.50 114 LEU A O 1
ATOM 892 N N . ILE A 1 115 ? 0.837 8.517 24.472 1.00 92.94 115 ILE A N 1
ATOM 893 C CA . ILE A 1 115 ? 1.883 9.538 24.622 1.00 92.94 115 ILE A CA 1
ATOM 894 C C . ILE A 1 115 ? 3.211 9.066 24.019 1.00 92.94 115 ILE A C 1
ATOM 896 O O . ILE A 1 115 ? 3.818 9.777 23.221 1.00 92.94 115 ILE A O 1
ATOM 900 N N . SER A 1 116 ? 3.691 7.882 24.411 1.00 94.12 116 SER A N 1
ATOM 901 C CA . SER A 1 116 ? 5.028 7.406 24.030 1.00 94.12 116 SER A CA 1
ATOM 902 C C . SER A 1 116 ? 5.075 6.709 22.669 1.00 94.12 116 SER A C 1
ATOM 904 O O . SER A 1 116 ? 6.168 6.513 22.141 1.00 94.12 116 SER A O 1
ATOM 906 N N . ASN A 1 117 ? 3.926 6.328 22.094 1.00 92.56 117 ASN A N 1
ATOM 907 C CA . ASN A 1 117 ? 3.816 5.454 20.916 1.00 92.56 117 ASN A CA 1
ATOM 908 C C . ASN A 1 117 ? 4.461 4.068 21.083 1.00 92.56 117 ASN A C 1
ATOM 910 O O . ASN A 1 117 ? 4.656 3.349 20.100 1.00 92.56 117 ASN A O 1
ATOM 914 N N . GLU A 1 118 ? 4.790 3.680 22.314 1.00 94.75 118 GLU A N 1
ATOM 915 C CA . GLU A 1 118 ? 5.314 2.353 22.611 1.00 94.75 118 GLU A CA 1
ATOM 916 C C . GLU A 1 118 ? 4.254 1.289 22.321 1.00 94.75 118 GLU A C 1
ATOM 918 O O . GLU A 1 118 ? 3.084 1.459 22.669 1.00 94.75 118 GLU A O 1
ATOM 923 N N . VAL A 1 119 ? 4.660 0.194 21.673 1.00 96.00 119 VAL A N 1
ATOM 924 C CA . VAL A 1 119 ? 3.781 -0.952 21.424 1.00 96.00 119 VAL A CA 1
ATOM 925 C C . VAL A 1 119 ? 3.590 -1.701 22.739 1.00 96.00 119 VAL A C 1
ATOM 927 O O . VAL A 1 119 ? 4.520 -2.320 23.244 1.00 96.00 119 VAL A O 1
ATOM 930 N N . LEU A 1 120 ? 2.375 -1.639 23.276 1.00 96.31 120 LEU A N 1
ATOM 931 C CA . LEU A 1 120 ? 1.974 -2.289 24.523 1.00 96.31 120 LEU A CA 1
ATOM 932 C C . LEU A 1 120 ? 1.661 -3.776 24.323 1.00 96.31 120 LEU A C 1
ATO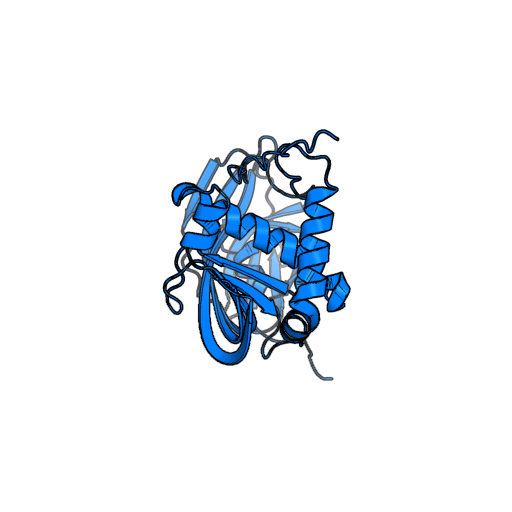M 934 O O . LEU A 1 120 ? 1.787 -4.570 25.250 1.00 96.31 120 LEU A O 1
ATOM 938 N N . GLY A 1 121 ? 1.230 -4.144 23.119 1.00 95.38 121 GLY A N 1
ATOM 939 C CA . GLY A 1 121 ? 0.877 -5.511 22.766 1.00 95.38 121 GLY A CA 1
ATOM 940 C C . GLY A 1 121 ? 0.390 -5.618 21.328 1.00 95.38 121 GLY A C 1
ATOM 941 O O . GLY A 1 121 ? 0.114 -4.608 20.674 1.00 95.38 121 GLY A O 1
ATOM 942 N N . GLU A 1 122 ? 0.292 -6.855 20.858 1.00 96.56 122 GLU A N 1
ATOM 943 C CA . GLU A 1 122 ? -0.250 -7.213 19.553 1.00 96.56 122 GLU A CA 1
ATOM 944 C C . GLU A 1 122 ? -1.227 -8.373 19.720 1.00 96.56 122 GLU A C 1
ATOM 946 O O . GLU A 1 122 ? -0.937 -9.336 20.431 1.00 96.56 122 GLU A O 1
ATOM 951 N N . GLU A 1 123 ? -2.384 -8.253 19.085 1.00 96.69 123 GLU A N 1
ATOM 952 C CA . GLU A 1 123 ? -3.485 -9.203 19.186 1.00 96.69 123 GLU A CA 1
ATOM 953 C C . GLU A 1 123 ? -3.855 -9.670 17.767 1.00 96.69 123 GLU A C 1
ATOM 955 O O . GLU A 1 123 ? -4.041 -8.824 16.884 1.00 96.69 123 GLU A O 1
ATOM 960 N N . PRO A 1 124 ? -3.903 -10.990 17.504 1.00 96.81 124 PRO A N 1
ATOM 961 C CA . PRO A 1 124 ? -4.248 -11.515 16.188 1.00 96.81 124 PRO A CA 1
ATOM 962 C C . PRO A 1 124 ? -5.728 -11.282 15.865 1.00 96.81 124 PRO A C 1
ATOM 964 O O . PRO A 1 124 ? -6.571 -11.204 16.759 1.00 96.81 124 PRO A O 1
ATOM 967 N N . LEU A 1 125 ? -6.035 -11.201 14.573 1.00 94.38 125 LEU A N 1
ATOM 968 C CA . LEU A 1 125 ? -7.378 -11.033 14.032 1.00 94.38 125 LEU A CA 1
ATOM 969 C C . LEU A 1 125 ? -7.643 -12.098 12.969 1.00 94.38 125 LEU A C 1
ATOM 971 O O . LEU A 1 125 ? -6.798 -12.368 12.121 1.00 94.38 125 LEU A O 1
ATOM 975 N N . GLU A 1 126 ? -8.853 -12.647 12.983 1.00 92.00 126 GLU A N 1
ATOM 976 C CA . GLU A 1 126 ? -9.332 -13.619 11.996 1.00 92.00 126 GLU A CA 1
ATOM 977 C C . GLU A 1 126 ? -10.319 -12.931 11.043 1.00 92.00 126 GLU A C 1
ATOM 979 O O . GLU A 1 126 ? -11.515 -13.216 11.039 1.00 92.00 126 GLU A O 1
ATOM 984 N N . LEU A 1 127 ? -9.824 -11.951 10.281 1.00 92.31 127 LEU A N 1
ATOM 985 C CA . LEU A 1 127 ? -10.615 -11.209 9.295 1.00 92.31 127 LEU A CA 1
ATOM 986 C C . LEU A 1 127 ? -10.411 -11.781 7.891 1.00 92.31 127 LEU A C 1
ATOM 988 O O . LEU A 1 127 ? -9.326 -12.255 7.545 1.00 92.31 127 LEU A O 1
ATOM 992 N N . GLY A 1 128 ? -11.456 -11.717 7.063 1.00 91.19 128 GLY A N 1
ATOM 993 C CA . GLY A 1 128 ? -11.391 -12.166 5.674 1.00 91.19 128 GLY A CA 1
ATOM 994 C C . GLY A 1 128 ? -10.428 -11.324 4.831 1.00 91.19 128 GLY A C 1
ATOM 995 O O . GLY A 1 128 ? -10.387 -10.101 4.951 1.00 91.19 128 GLY A O 1
ATOM 996 N N . ALA A 1 129 ? -9.670 -11.976 3.948 1.00 92.38 129 ALA A N 1
ATOM 997 C CA . ALA A 1 129 ? -8.867 -11.279 2.948 1.00 92.38 129 ALA A CA 1
ATOM 998 C C . ALA A 1 129 ? -9.763 -10.593 1.903 1.00 92.38 129 ALA A C 1
ATOM 1000 O O . ALA A 1 129 ? -10.860 -11.065 1.592 1.00 92.38 129 ALA A O 1
ATOM 1001 N N . ARG A 1 130 ? -9.282 -9.482 1.346 1.00 90.38 130 ARG A N 1
ATOM 1002 C CA . ARG A 1 130 ? -9.978 -8.695 0.327 1.00 90.38 130 ARG A CA 1
ATOM 1003 C C . ARG A 1 130 ? -9.151 -8.650 -0.945 1.00 90.38 130 ARG A C 1
ATOM 1005 O O . ARG A 1 130 ? -7.989 -8.250 -0.915 1.00 90.38 130 ARG A O 1
ATOM 1012 N N . ASP A 1 131 ? -9.785 -9.033 -2.046 1.00 94.38 131 ASP A N 1
ATOM 1013 C CA . ASP A 1 131 ? -9.180 -9.020 -3.372 1.00 94.38 131 ASP A CA 1
ATOM 1014 C C . ASP A 1 131 ? -9.551 -7.742 -4.129 1.00 94.38 131 ASP A C 1
ATOM 1016 O O . ASP A 1 131 ? -10.718 -7.358 -4.218 1.00 94.38 131 ASP A O 1
ATOM 1020 N N . LEU A 1 132 ? -8.545 -7.123 -4.736 1.00 94.50 132 LEU A N 1
ATOM 1021 C CA . LEU A 1 132 ? -8.659 -6.017 -5.671 1.00 94.50 132 LEU A CA 1
ATOM 1022 C C . LEU A 1 132 ? -8.096 -6.458 -7.023 1.00 94.50 132 LEU A C 1
ATOM 1024 O O . LEU A 1 132 ? -6.889 -6.626 -7.199 1.00 94.50 132 LEU A O 1
ATOM 1028 N N . PHE A 1 133 ? -8.984 -6.606 -8.001 1.00 97.56 133 PHE A N 1
ATOM 1029 C CA . PHE A 1 133 ? -8.619 -6.851 -9.393 1.00 97.56 133 PHE A CA 1
ATOM 1030 C C . PHE A 1 133 ? -8.432 -5.509 -10.094 1.00 97.56 133 PHE A C 1
ATOM 1032 O O . PHE A 1 133 ? -9.387 -4.748 -10.247 1.00 97.56 133 PHE A O 1
ATOM 1039 N N . THR A 1 134 ? -7.204 -5.194 -10.494 1.00 98.12 134 THR A N 1
ATOM 1040 C CA . THR A 1 134 ? -6.844 -3.861 -10.988 1.00 98.12 134 THR A CA 1
ATOM 1041 C C . THR A 1 134 ? -5.704 -3.925 -12.005 1.00 98.12 134 THR A C 1
ATOM 1043 O O . THR A 1 134 ? -5.261 -5.000 -12.412 1.00 98.12 134 THR A O 1
ATOM 1046 N N . LYS A 1 135 ? -5.230 -2.761 -12.450 1.00 98.44 135 LYS A N 1
ATOM 1047 C CA . LYS A 1 135 ? -4.080 -2.621 -13.340 1.00 98.44 135 LYS A CA 1
ATOM 1048 C C . LYS A 1 135 ? -2.876 -2.075 -12.592 1.00 98.44 135 LYS A C 1
ATOM 1050 O O . LYS A 1 135 ? -3.005 -1.229 -11.708 1.00 98.44 135 LYS A O 1
ATOM 1055 N N . ALA A 1 136 ? -1.699 -2.531 -13.000 1.00 98.56 136 ALA A N 1
ATOM 1056 C CA . ALA A 1 136 ? -0.430 -2.119 -12.428 1.00 98.56 136 ALA A CA 1
ATOM 1057 C C . ALA A 1 136 ? 0.620 -1.835 -13.497 1.00 98.56 136 ALA A C 1
ATOM 1059 O O . ALA A 1 136 ? 0.609 -2.409 -14.588 1.00 98.56 136 ALA A O 1
ATOM 1060 N N . VAL A 1 137 ? 1.564 -0.976 -13.129 1.00 98.50 137 VAL A N 1
ATOM 1061 C CA . VAL A 1 137 ? 2.894 -0.902 -13.722 1.00 98.50 137 VAL A CA 1
ATOM 1062 C C . VAL A 1 137 ? 3.870 -1.533 -12.741 1.00 98.50 137 VAL A C 1
ATOM 1064 O O . VAL A 1 137 ? 3.809 -1.263 -11.540 1.00 98.50 137 VAL A O 1
ATOM 1067 N N . TRP A 1 138 ? 4.773 -2.377 -13.231 1.00 98.62 138 TRP A N 1
ATOM 1068 C CA . TRP A 1 138 ? 5.798 -2.971 -12.382 1.00 98.62 138 TRP A CA 1
ATOM 1069 C C . TRP A 1 138 ? 7.172 -2.988 -13.026 1.00 98.62 138 TRP A C 1
ATOM 1071 O O . TRP A 1 138 ? 7.324 -3.030 -14.247 1.00 98.62 138 TRP A O 1
ATOM 1081 N N . PHE A 1 139 ? 8.178 -2.920 -12.163 1.00 98.06 139 PHE A N 1
ATOM 1082 C CA . PHE A 1 139 ? 9.586 -2.824 -12.511 1.00 98.06 139 PHE A CA 1
ATOM 1083 C C . PHE A 1 139 ? 10.290 -4.067 -11.999 1.00 98.06 139 PHE A C 1
ATOM 1085 O O . PHE A 1 139 ? 10.429 -4.247 -10.789 1.00 98.06 139 PHE A O 1
ATOM 1092 N N . VAL A 1 140 ? 10.728 -4.912 -12.921 1.00 97.44 140 VAL A N 1
ATOM 1093 C CA . VAL A 1 140 ? 11.504 -6.116 -12.635 1.00 97.44 140 VAL A CA 1
ATOM 1094 C C . VAL A 1 140 ? 12.976 -5.737 -12.682 1.00 97.44 140 VAL A C 1
ATOM 1096 O O . VAL A 1 140 ? 13.465 -5.258 -13.706 1.00 97.44 140 VAL A O 1
ATOM 1099 N N . VAL A 1 141 ? 13.678 -5.923 -11.566 1.00 94.38 141 VAL A N 1
ATOM 1100 C CA . VAL A 1 141 ? 15.081 -5.529 -11.409 1.00 94.38 141 VAL A CA 1
ATOM 1101 C C . VAL A 1 141 ? 15.910 -6.763 -11.086 1.00 94.38 141 VAL A C 1
ATOM 1103 O O . VAL A 1 141 ? 15.718 -7.405 -10.056 1.00 94.38 141 VAL A O 1
ATOM 1106 N N . HIS A 1 142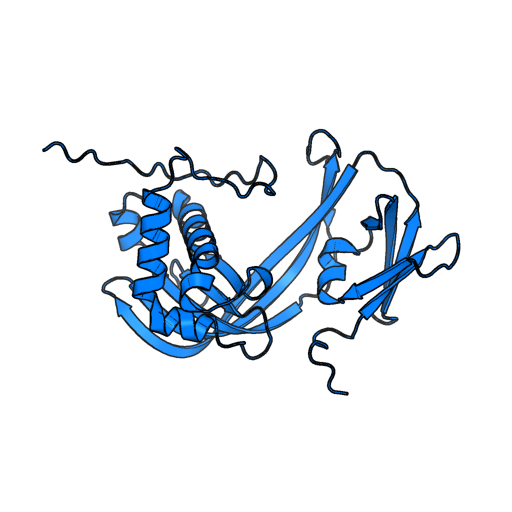 ? 16.881 -7.093 -11.935 1.00 91.38 142 HIS A N 1
ATOM 1107 C CA . HIS A 1 142 ? 17.792 -8.195 -11.632 1.00 91.38 142 HIS A CA 1
ATOM 1108 C C . HIS A 1 142 ? 18.684 -7.875 -10.421 1.00 91.38 142 HIS A C 1
ATOM 1110 O O . HIS A 1 142 ? 19.214 -6.767 -10.303 1.00 91.38 142 HIS A O 1
ATOM 1116 N N . ASN A 1 143 ? 18.962 -8.879 -9.578 1.00 90.38 143 ASN A N 1
ATOM 1117 C CA . ASN A 1 143 ? 19.842 -8.742 -8.404 1.00 90.38 143 ASN A CA 1
ATOM 1118 C C . ASN A 1 143 ? 21.182 -8.089 -8.755 1.00 90.38 143 ASN A C 1
ATOM 1120 O O . ASN A 1 143 ? 21.661 -7.226 -8.024 1.00 90.38 143 ASN A O 1
ATOM 1124 N N . ARG A 1 144 ? 21.755 -8.441 -9.917 1.00 90.94 144 ARG A N 1
ATOM 1125 C CA . ARG A 1 144 ? 23.027 -7.877 -10.393 1.00 90.94 144 ARG A CA 1
ATOM 1126 C C . ARG A 1 144 ? 23.013 -6.351 -10.459 1.00 90.94 144 ARG A C 1
ATOM 1128 O O . ARG A 1 144 ? 24.045 -5.739 -10.203 1.00 90.94 144 ARG A O 1
ATOM 1135 N N . SER A 1 145 ? 21.877 -5.736 -10.782 1.00 91.31 145 SER A N 1
ATOM 1136 C CA . SER A 1 145 ? 21.751 -4.283 -10.912 1.00 91.31 145 SER A CA 1
ATOM 1137 C C . SER A 1 145 ? 21.756 -3.612 -9.545 1.00 91.31 145 SER A C 1
ATOM 1139 O O . SER A 1 145 ? 22.433 -2.602 -9.365 1.00 91.31 145 SER A O 1
ATOM 1141 N N . LEU A 1 146 ? 21.084 -4.215 -8.559 1.00 92.19 146 LEU A N 1
ATOM 1142 C CA . LEU A 1 146 ? 21.114 -3.764 -7.166 1.00 92.19 146 LEU A CA 1
ATOM 1143 C C . LEU A 1 146 ? 22.513 -3.935 -6.558 1.00 92.19 146 LEU A C 1
ATOM 1145 O O . LEU A 1 146 ? 23.043 -3.006 -5.952 1.00 92.19 146 LEU A O 1
ATOM 1149 N N . THR A 1 147 ? 23.158 -5.081 -6.786 1.00 93.00 147 THR A N 1
ATOM 1150 C CA . THR A 1 147 ? 24.529 -5.328 -6.318 1.00 93.00 147 THR A CA 1
ATOM 1151 C C . THR A 1 147 ? 25.540 -4.393 -6.979 1.00 93.00 147 THR A C 1
ATOM 1153 O O . THR A 1 147 ? 26.406 -3.846 -6.301 1.00 93.00 147 THR A O 1
ATOM 1156 N N . SER A 1 148 ? 25.408 -4.135 -8.283 1.00 91.56 148 SER A N 1
ATOM 1157 C CA . SER A 1 148 ? 26.262 -3.174 -9.001 1.00 91.56 148 SER A CA 1
ATOM 1158 C C . SER A 1 148 ? 26.067 -1.735 -8.514 1.00 91.56 148 SER A C 1
ATOM 1160 O O . SER A 1 148 ? 26.985 -0.925 -8.611 1.00 91.56 148 SER A O 1
ATOM 1162 N N . ALA A 1 149 ? 24.900 -1.421 -7.942 1.00 89.31 149 ALA A N 1
ATOM 1163 C CA . ALA A 1 149 ? 24.636 -0.158 -7.258 1.00 89.31 149 ALA A CA 1
ATOM 1164 C C . ALA A 1 149 ? 25.207 -0.100 -5.823 1.00 89.31 149 ALA A C 1
ATOM 1166 O O . ALA A 1 149 ? 25.012 0.897 -5.130 1.00 89.31 149 ALA A O 1
ATOM 1167 N N . GLY A 1 150 ? 25.926 -1.137 -5.375 1.00 93.00 150 GLY A N 1
ATOM 1168 C CA . GLY A 1 150 ? 26.577 -1.198 -4.064 1.00 93.00 150 GLY A CA 1
ATOM 1169 C C . GLY A 1 150 ? 25.700 -1.745 -2.935 1.00 93.00 150 GLY A C 1
ATOM 1170 O O . GLY A 1 150 ? 26.082 -1.627 -1.772 1.00 93.00 150 GLY A O 1
ATOM 1171 N N . LEU A 1 151 ? 24.540 -2.331 -3.251 1.00 92.75 151 LEU A N 1
ATOM 1172 C CA . LEU A 1 151 ? 23.653 -2.932 -2.257 1.00 92.75 151 LEU A CA 1
ATOM 1173 C C . LEU A 1 151 ? 24.033 -4.383 -1.967 1.00 92.75 151 LEU A C 1
ATOM 1175 O O . LEU A 1 151 ? 24.324 -5.160 -2.877 1.00 92.75 151 LEU A O 1
ATOM 1179 N N . VAL A 1 152 ? 23.944 -4.774 -0.698 1.00 93.62 152 VAL A N 1
ATOM 1180 C CA . VAL A 1 152 ? 23.938 -6.193 -0.306 1.00 93.62 152 VAL A CA 1
ATOM 1181 C C . VAL A 1 152 ? 22.501 -6.706 -0.218 1.00 93.62 152 VAL A C 1
ATOM 1183 O O . VAL A 1 152 ? 21.589 -5.925 0.043 1.00 93.62 152 VAL A O 1
ATOM 1186 N N . GLU A 1 153 ? 22.279 -8.011 -0.389 1.00 90.12 153 GLU A N 1
ATOM 1187 C CA . GLU A 1 153 ? 20.924 -8.597 -0.452 1.00 90.12 153 GLU A CA 1
ATOM 1188 C C . GLU A 1 153 ? 20.048 -8.250 0.760 1.00 90.12 153 GLU A C 1
ATOM 1190 O O . GLU A 1 153 ? 18.870 -7.934 0.611 1.00 90.12 153 GLU A O 1
ATOM 1195 N N . ALA A 1 154 ? 20.639 -8.188 1.958 1.00 91.00 154 ALA A N 1
ATOM 1196 C CA . ALA A 1 154 ? 19.942 -7.788 3.183 1.00 91.00 154 ALA A CA 1
ATOM 1197 C C . ALA A 1 154 ? 19.354 -6.360 3.131 1.00 91.00 154 ALA A C 1
ATOM 1199 O O . ALA A 1 154 ? 18.492 -6.017 3.937 1.00 91.00 154 ALA A O 1
ATOM 1200 N N . GLN A 1 155 ? 19.822 -5.514 2.209 1.00 91.56 155 GLN A N 1
ATOM 1201 C CA . GLN A 1 155 ? 19.328 -4.153 2.000 1.00 91.56 155 GLN A CA 1
ATOM 1202 C C . GLN A 1 155 ? 18.255 -4.069 0.909 1.00 91.56 155 GLN A C 1
ATOM 1204 O O . GLN A 1 155 ? 17.605 -3.030 0.803 1.00 91.56 155 GLN A O 1
ATOM 1209 N N . PHE A 1 156 ? 18.045 -5.121 0.109 1.00 93.38 156 PHE A N 1
ATOM 1210 C CA . PHE A 1 156 ? 17.124 -5.073 -1.031 1.00 93.38 156 PHE A CA 1
ATOM 1211 C C . PHE A 1 156 ? 15.691 -4.712 -0.620 1.00 93.38 156 PHE A C 1
ATOM 1213 O O . PHE A 1 156 ? 15.165 -3.775 -1.218 1.00 93.38 156 PHE A O 1
ATOM 1220 N N . PRO A 1 157 ? 15.070 -5.334 0.409 1.00 92.69 157 PRO A N 1
ATOM 1221 C CA . PRO A 1 157 ? 13.701 -4.983 0.790 1.00 92.69 157 PRO A CA 1
ATOM 1222 C C . PRO A 1 157 ? 13.548 -3.492 1.118 1.00 92.69 157 PRO A C 1
ATOM 1224 O O . PRO A 1 157 ? 12.667 -2.826 0.587 1.00 92.69 157 PRO A O 1
ATOM 1227 N N . GLY A 1 158 ? 14.466 -2.938 1.920 1.00 89.62 158 GLY A N 1
ATOM 1228 C CA . GLY A 1 158 ? 14.445 -1.520 2.285 1.00 89.62 158 GLY A CA 1
ATOM 1229 C C . GLY A 1 158 ? 14.697 -0.584 1.098 1.00 89.62 158 GLY A C 1
ATOM 1230 O O . GLY A 1 158 ? 14.064 0.465 1.006 1.00 89.62 158 GLY A O 1
ATOM 1231 N N . ALA A 1 159 ? 15.583 -0.964 0.170 1.00 91.25 159 ALA A N 1
ATOM 1232 C CA . ALA A 1 159 ? 15.855 -0.193 -1.046 1.00 91.25 159 ALA A CA 1
ATOM 1233 C C . ALA A 1 159 ? 14.621 -0.093 -1.945 1.00 91.25 159 ALA A C 1
ATOM 1235 O O . ALA A 1 159 ? 14.264 0.992 -2.404 1.00 91.25 159 ALA A O 1
ATOM 1236 N N . LEU A 1 160 ? 13.998 -1.244 -2.200 1.00 94.25 160 LEU A N 1
ATOM 1237 C CA . LEU A 1 160 ? 12.859 -1.370 -3.098 1.00 94.25 160 LEU A CA 1
ATOM 1238 C C . LEU A 1 160 ? 11.655 -0.631 -2.520 1.00 94.25 160 LEU A C 1
ATOM 1240 O O . LEU A 1 160 ? 11.023 0.134 -3.238 1.00 94.25 160 LEU A O 1
ATOM 1244 N N . HIS A 1 161 ? 11.418 -0.772 -1.217 1.00 91.88 161 HIS A N 1
ATOM 1245 C CA . HIS A 1 161 ? 10.351 -0.071 -0.514 1.00 91.88 161 HIS A CA 1
ATOM 1246 C C . HIS A 1 161 ? 10.532 1.450 -0.522 1.00 91.88 161 HIS A C 1
ATOM 1248 O O . HIS A 1 161 ? 9.595 2.196 -0.805 1.00 91.88 161 HIS A O 1
ATOM 1254 N N . ALA A 1 162 ? 11.754 1.939 -0.296 1.00 90.50 162 ALA A N 1
ATOM 1255 C CA . ALA A 1 162 ? 12.037 3.368 -0.406 1.00 90.50 162 ALA A CA 1
ATOM 1256 C C . ALA A 1 162 ? 11.818 3.891 -1.839 1.00 90.50 162 ALA A C 1
ATOM 1258 O O . ALA A 1 162 ? 11.251 4.970 -2.027 1.00 90.50 162 ALA A O 1
ATOM 1259 N N . ALA A 1 163 ? 12.245 3.129 -2.852 1.00 92.56 163 ALA A N 1
ATOM 1260 C CA . ALA A 1 163 ? 12.054 3.484 -4.256 1.00 92.56 163 ALA A CA 1
ATOM 1261 C C . ALA A 1 163 ? 10.569 3.491 -4.654 1.00 92.56 163 ALA A C 1
ATOM 1263 O O . ALA A 1 163 ? 10.129 4.422 -5.325 1.00 92.56 163 ALA A O 1
ATOM 1264 N N . GLU A 1 164 ? 9.800 2.502 -4.202 1.00 94.62 164 GLU A N 1
ATOM 1265 C CA . GLU A 1 164 ? 8.349 2.406 -4.374 1.00 94.62 164 GLU A CA 1
ATOM 1266 C C . GLU A 1 164 ? 7.638 3.631 -3.787 1.00 94.62 164 GLU A C 1
ATOM 1268 O O . GLU A 1 164 ? 6.921 4.332 -4.502 1.00 94.62 164 GLU A O 1
ATOM 1273 N N . HIS A 1 165 ? 7.893 3.954 -2.516 1.00 90.88 165 HIS A N 1
ATOM 1274 C CA . HIS A 1 165 ? 7.267 5.099 -1.856 1.00 90.88 165 HIS A CA 1
ATOM 1275 C C . HIS A 1 165 ? 7.589 6.427 -2.539 1.00 90.88 165 HIS A C 1
ATOM 1277 O O . HIS A 1 165 ? 6.701 7.266 -2.719 1.00 90.88 165 HIS A O 1
ATOM 1283 N N . ALA A 1 166 ? 8.848 6.623 -2.937 1.00 91.69 166 ALA A N 1
ATOM 1284 C CA . ALA A 1 166 ? 9.247 7.814 -3.671 1.00 91.69 166 ALA A CA 1
ATOM 1285 C C . ALA A 1 166 ? 8.590 7.863 -5.059 1.00 91.69 166 ALA A C 1
ATOM 1287 O O . ALA A 1 166 ? 8.149 8.924 -5.497 1.00 91.69 166 ALA A O 1
ATOM 1288 N N . ALA A 1 167 ? 8.487 6.729 -5.755 1.00 93.38 167 ALA A N 1
ATOM 1289 C CA . ALA A 1 167 ? 7.818 6.658 -7.046 1.00 93.38 167 ALA A CA 1
ATOM 1290 C C . ALA A 1 167 ? 6.334 7.028 -6.905 1.00 93.38 167 ALA A C 1
ATOM 1292 O O . ALA A 1 167 ? 5.883 7.963 -7.564 1.00 93.38 167 ALA A O 1
ATOM 1293 N N . ILE A 1 168 ? 5.594 6.397 -5.991 1.00 93.69 168 ILE A N 1
ATOM 1294 C CA . ILE A 1 168 ? 4.170 6.690 -5.750 1.00 93.69 168 ILE A CA 1
ATOM 1295 C C . ILE A 1 168 ? 3.955 8.165 -5.409 1.00 93.69 168 ILE A C 1
ATOM 1297 O O . ILE A 1 168 ? 3.070 8.803 -5.975 1.00 93.69 168 ILE A O 1
ATOM 1301 N N . GLY A 1 169 ? 4.806 8.743 -4.554 1.00 91.69 169 GLY A N 1
ATOM 1302 C CA . GLY A 1 169 ? 4.714 10.157 -4.185 1.00 91.69 169 GLY A CA 1
ATOM 1303 C C . GLY A 1 169 ? 4.863 11.130 -5.362 1.00 91.69 169 GLY A C 1
ATOM 1304 O O . GLY A 1 169 ? 4.335 12.237 -5.302 1.00 91.69 169 GLY A O 1
ATOM 1305 N N . LEU A 1 170 ? 5.559 10.731 -6.432 1.00 94.12 170 LEU A N 1
ATOM 1306 C CA . LEU A 1 170 ? 5.805 11.562 -7.616 1.00 94.12 170 LEU A CA 1
ATOM 1307 C C . LEU A 1 170 ? 4.938 11.181 -8.831 1.00 94.12 170 LEU A C 1
ATOM 1309 O O . LEU A 1 170 ? 4.962 11.896 -9.834 1.00 94.12 170 LEU A O 1
ATOM 1313 N N . LEU A 1 171 ? 4.152 10.101 -8.761 1.00 94.56 171 LEU A N 1
ATOM 1314 C CA . LEU A 1 171 ? 3.251 9.685 -9.844 1.00 94.56 171 LEU A CA 1
ATOM 1315 C C . LEU A 1 171 ? 2.199 10.751 -10.231 1.00 94.56 171 LEU A C 1
ATOM 1317 O O . LEU A 1 171 ? 1.961 10.914 -11.437 1.00 94.56 171 LEU A O 1
ATOM 1321 N N . PRO A 1 172 ? 1.635 11.549 -9.294 1.00 93.50 172 PRO A N 1
ATOM 1322 C CA . PRO A 1 172 ? 0.680 12.609 -9.632 1.00 93.50 172 PRO A CA 1
ATOM 1323 C C . PRO A 1 172 ? 1.181 13.610 -10.683 1.00 93.50 172 PRO A C 1
ATOM 1325 O O . PRO A 1 172 ? 0.375 14.170 -11.424 1.00 93.50 172 PRO A O 1
ATOM 1328 N N . LEU A 1 173 ? 2.504 13.790 -10.824 1.00 90.69 173 LEU A N 1
ATOM 1329 C CA . LEU A 1 173 ? 3.098 14.664 -11.844 1.00 90.69 173 LEU A CA 1
ATOM 1330 C C . LEU A 1 173 ? 2.773 14.245 -13.284 1.00 90.69 173 LEU A C 1
ATOM 1332 O O . LEU A 1 173 ? 2.804 15.084 -14.184 1.00 90.69 173 LEU A O 1
ATOM 1336 N N . VAL A 1 174 ? 2.521 12.956 -13.524 1.00 94.06 174 VAL A N 1
ATOM 1337 C CA . VAL A 1 174 ? 2.288 12.423 -14.876 1.00 94.06 174 VAL A CA 1
ATOM 1338 C C . VAL A 1 174 ? 0.897 11.830 -15.064 1.00 94.06 174 VAL A C 1
ATOM 1340 O O . VAL A 1 174 ? 0.448 11.739 -16.212 1.00 94.06 174 VAL A O 1
ATOM 1343 N N . ALA A 1 175 ? 0.240 11.440 -13.967 1.00 92.69 175 ALA A N 1
ATOM 1344 C CA . ALA A 1 175 ? -1.033 10.727 -13.975 1.00 92.69 175 ALA A CA 1
ATOM 1345 C C . ALA A 1 175 ? -2.202 11.495 -13.333 1.00 92.69 175 ALA A C 1
ATOM 1347 O O . ALA A 1 175 ? -3.319 11.002 -13.403 1.00 92.69 175 ALA A O 1
ATOM 1348 N N . SER A 1 176 ? -1.985 12.690 -12.760 1.00 90.38 176 SER A N 1
ATOM 1349 C CA . SER A 1 176 ? -3.043 13.491 -12.110 1.00 90.38 176 SER A CA 1
ATOM 1350 C C . SER A 1 176 ? -3.893 12.696 -11.102 1.00 90.38 176 SER A C 1
ATOM 1352 O O . SER A 1 176 ? -5.094 12.917 -10.997 1.00 90.38 176 SER A O 1
ATOM 1354 N N . SER A 1 177 ? -3.260 11.761 -10.393 1.00 88.06 177 SER A N 1
ATOM 1355 C CA . SER A 1 177 ? -3.851 10.945 -9.331 1.00 88.06 177 SER A CA 1
ATOM 1356 C C . SER A 1 177 ? -3.716 11.622 -7.967 1.00 88.06 177 SER A C 1
ATOM 1358 O O . SER A 1 177 ? -2.752 12.361 -7.745 1.00 88.06 177 SER A O 1
ATOM 1360 N N . ASP A 1 178 ? -4.587 11.284 -7.020 1.00 86.06 178 ASP A N 1
ATOM 1361 C CA . ASP A 1 178 ? -4.376 11.565 -5.600 1.00 86.06 178 ASP A CA 1
ATOM 1362 C C . ASP A 1 178 ? -3.624 10.419 -4.902 1.00 86.06 178 ASP A C 1
ATOM 1364 O O . ASP A 1 178 ? -3.454 9.321 -5.434 1.00 86.06 178 ASP A O 1
ATOM 1368 N N . ARG A 1 179 ? -3.147 10.660 -3.672 1.00 76.88 179 ARG A N 1
ATOM 1369 C CA . ARG A 1 179 ? -2.413 9.647 -2.887 1.00 76.88 179 ARG A CA 1
ATOM 1370 C C . ARG A 1 179 ? -3.243 8.388 -2.618 1.00 76.88 179 ARG A C 1
ATOM 1372 O O . ARG A 1 179 ? -2.672 7.309 -2.526 1.00 76.88 179 ARG A O 1
ATOM 1379 N N . TRP A 1 180 ? -4.552 8.541 -2.445 1.00 78.69 180 TRP A N 1
ATOM 1380 C CA . TRP A 1 180 ? -5.465 7.441 -2.120 1.00 78.69 180 TRP A CA 1
ATOM 1381 C C . TRP A 1 180 ? -5.870 6.619 -3.346 1.00 78.69 180 TRP A C 1
ATOM 1383 O O . TRP A 1 180 ? -6.408 5.530 -3.191 1.00 78.69 180 TRP A O 1
ATOM 1393 N N . ASP A 1 181 ? -5.565 7.109 -4.548 1.00 88.75 181 ASP A N 1
ATOM 1394 C CA . ASP A 1 181 ? -5.916 6.439 -5.798 1.00 88.75 181 ASP A CA 1
ATOM 1395 C C . ASP A 1 181 ? -4.903 5.367 -6.207 1.00 88.75 181 ASP A C 1
ATOM 1397 O O . ASP A 1 181 ? -5.134 4.653 -7.184 1.00 88.75 181 ASP A O 1
ATOM 1401 N N . ILE A 1 182 ? -3.769 5.279 -5.505 1.00 92.44 182 ILE A N 1
ATOM 1402 C CA . ILE A 1 182 ? -2.593 4.506 -5.905 1.00 92.44 182 ILE A CA 1
ATOM 1403 C C . ILE A 1 182 ? -2.113 3.653 -4.739 1.00 92.44 182 ILE A C 1
ATOM 1405 O O . ILE A 1 182 ? -1.836 4.162 -3.652 1.00 92.44 182 ILE A O 1
ATOM 1409 N N . GLY A 1 183 ? -1.945 2.363 -4.998 1.00 92.88 183 GLY A N 1
ATOM 1410 C CA . GLY A 1 183 ? -1.279 1.440 -4.095 1.00 92.88 183 GLY A CA 1
ATOM 1411 C C . GLY A 1 183 ? 0.114 1.053 -4.582 1.00 92.88 183 GLY A C 1
ATOM 1412 O O . GLY A 1 183 ? 0.499 1.289 -5.733 1.00 92.88 183 GLY A O 1
ATOM 1413 N N . GLY A 1 184 ? 0.878 0.450 -3.678 1.00 94.44 184 GLY A N 1
ATOM 1414 C CA . GLY A 1 184 ? 2.241 0.008 -3.924 1.00 94.44 184 GLY A CA 1
ATOM 1415 C C . GLY A 1 184 ? 2.562 -1.290 -3.210 1.00 94.44 184 GLY A C 1
ATOM 1416 O O . GLY A 1 184 ? 2.039 -1.547 -2.126 1.00 94.44 184 GLY A O 1
ATOM 1417 N N . VAL A 1 185 ? 3.395 -2.111 -3.848 1.00 94.56 185 VAL A N 1
ATOM 1418 C CA . VAL A 1 185 ? 4.036 -3.273 -3.224 1.00 94.56 185 VAL A CA 1
ATOM 1419 C C . VAL A 1 185 ? 5.454 -3.392 -3.764 1.00 94.56 185 VAL A C 1
ATOM 1421 O O . VAL A 1 185 ? 5.679 -3.349 -4.972 1.00 94.56 185 VAL A O 1
ATOM 1424 N N . SER A 1 186 ? 6.418 -3.631 -2.885 1.00 93.56 186 SER A N 1
ATOM 1425 C CA . SER A 1 186 ? 7.785 -3.986 -3.252 1.00 93.56 186 SER A CA 1
ATOM 1426 C C . SER A 1 186 ? 8.181 -5.296 -2.600 1.00 93.56 186 SER A C 1
ATOM 1428 O O . SER A 1 186 ? 7.897 -5.561 -1.433 1.00 93.56 186 SER A O 1
ATOM 1430 N N . THR A 1 187 ? 8.871 -6.135 -3.365 1.00 93.25 187 THR A N 1
ATOM 1431 C CA . THR A 1 187 ? 9.365 -7.420 -2.880 1.00 93.25 187 THR A CA 1
ATOM 1432 C C . THR A 1 187 ? 10.770 -7.678 -3.392 1.00 93.25 187 THR A C 1
ATOM 1434 O O . THR A 1 187 ? 11.074 -7.443 -4.561 1.00 93.25 187 THR A O 1
ATOM 1437 N N . ALA A 1 188 ? 11.637 -8.181 -2.513 1.00 93.25 188 ALA A N 1
ATOM 1438 C CA . ALA A 1 188 ? 12.971 -8.636 -2.893 1.00 93.25 188 ALA A CA 1
ATOM 1439 C C . ALA A 1 188 ? 12.942 -9.961 -3.675 1.00 93.25 188 ALA A C 1
ATOM 1441 O O . ALA A 1 188 ? 13.912 -10.283 -4.355 1.00 93.25 188 ALA A O 1
ATOM 1442 N N . LEU A 1 189 ? 11.842 -10.712 -3.596 1.00 93.81 189 LEU A N 1
ATOM 1443 C CA . LEU A 1 189 ? 11.626 -11.937 -4.354 1.00 93.81 189 LEU A CA 1
ATOM 1444 C C . LEU A 1 189 ? 10.128 -12.100 -4.619 1.00 93.81 189 LEU A C 1
ATOM 1446 O O . LEU A 1 189 ? 9.377 -12.534 -3.746 1.00 93.81 189 LEU A O 1
ATOM 1450 N N . HIS A 1 190 ? 9.678 -11.708 -5.808 1.00 95.12 190 HIS A N 1
ATOM 1451 C CA . HIS A 1 190 ? 8.283 -11.894 -6.200 1.00 95.12 190 HIS A CA 1
ATOM 1452 C C . HIS A 1 190 ? 8.029 -13.334 -6.653 1.00 95.12 190 HIS A C 1
ATOM 1454 O O . HIS A 1 190 ? 8.866 -13.905 -7.352 1.00 95.12 190 HIS A O 1
ATOM 1460 N N . ALA A 1 191 ? 6.865 -13.893 -6.314 1.00 91.88 191 ALA A N 1
ATOM 1461 C CA . ALA A 1 191 ? 6.511 -15.267 -6.667 1.00 91.88 191 ALA A CA 1
ATOM 1462 C C . ALA A 1 191 ? 6.490 -15.491 -8.190 1.00 91.88 191 ALA A C 1
ATOM 1464 O O . ALA A 1 191 ? 7.078 -16.458 -8.669 1.00 91.88 191 ALA A O 1
ATOM 1465 N N . ASP A 1 192 ? 5.906 -14.557 -8.949 1.00 91.62 192 ASP A N 1
ATOM 1466 C CA . ASP A 1 192 ? 5.734 -14.738 -10.399 1.00 91.62 192 ASP A CA 1
ATOM 1467 C C . ASP A 1 192 ? 6.981 -14.380 -11.216 1.00 91.62 192 ASP A C 1
ATOM 1469 O O . ASP A 1 192 ? 7.212 -14.950 -12.279 1.00 91.62 192 ASP A O 1
ATOM 1473 N N . THR A 1 193 ? 7.792 -13.418 -10.756 1.00 92.19 193 THR A N 1
ATOM 1474 C CA . THR A 1 193 ? 8.964 -12.946 -11.525 1.00 92.19 193 THR A CA 1
ATOM 1475 C C . THR A 1 193 ? 10.265 -13.594 -11.056 1.00 92.19 193 THR A C 1
ATOM 1477 O O . THR A 1 193 ? 11.256 -13.574 -11.784 1.00 92.19 193 THR A O 1
ATOM 1480 N N . GLY A 1 194 ? 10.289 -14.162 -9.845 1.00 94.06 194 GLY A N 1
ATOM 1481 C CA . GLY A 1 194 ? 11.462 -14.801 -9.252 1.00 94.06 194 GLY A CA 1
ATOM 1482 C C . GLY A 1 194 ? 12.603 -13.843 -8.899 1.00 94.06 194 GLY A C 1
ATOM 1483 O O . GLY A 1 194 ? 13.702 -14.301 -8.591 1.00 94.06 194 GLY A O 1
ATOM 1484 N N . VAL A 1 195 ? 12.378 -12.525 -8.949 1.00 95.00 195 VAL A N 1
ATOM 1485 C CA . VAL A 1 195 ? 13.400 -11.489 -8.719 1.00 95.00 195 VAL A CA 1
ATOM 1486 C C . VAL A 1 195 ? 12.797 -10.249 -8.030 1.00 95.00 195 VAL A C 1
ATOM 1488 O O . VAL A 1 195 ? 11.567 -10.134 -7.934 1.00 95.00 195 VAL A O 1
ATOM 1491 N N . PRO A 1 196 ? 13.626 -9.302 -7.547 1.00 96.44 196 PRO A N 1
ATOM 1492 C CA . PRO A 1 196 ? 13.173 -8.024 -7.021 1.00 96.44 196 PRO A CA 1
ATOM 1493 C C . PRO A 1 196 ? 12.215 -7.299 -7.960 1.00 96.44 196 PRO A C 1
ATOM 1495 O O . PRO A 1 196 ? 12.534 -7.052 -9.125 1.00 96.44 196 PRO A O 1
ATOM 1498 N N . THR A 1 197 ? 11.038 -6.951 -7.446 1.00 97.69 197 THR A N 1
ATOM 1499 C CA . THR A 1 197 ? 9.994 -6.298 -8.238 1.00 97.69 197 THR A CA 1
ATOM 1500 C C . THR A 1 197 ? 9.287 -5.225 -7.420 1.00 97.69 197 THR A C 1
ATOM 1502 O O . THR A 1 197 ? 8.966 -5.434 -6.249 1.00 97.69 197 THR A O 1
ATOM 1505 N N . ILE A 1 198 ? 9.057 -4.071 -8.045 1.00 98.00 198 ILE A N 1
ATOM 1506 C CA . ILE A 1 198 ? 8.246 -2.978 -7.496 1.00 98.00 198 ILE A CA 1
ATOM 1507 C C . ILE A 1 198 ? 6.980 -2.867 -8.335 1.00 98.00 198 ILE A C 1
ATOM 1509 O O . ILE A 1 198 ? 7.078 -2.728 -9.552 1.00 98.00 198 ILE A O 1
ATOM 1513 N N . PHE A 1 199 ? 5.823 -2.877 -7.689 1.00 98.38 199 PHE A N 1
ATOM 1514 C CA . PHE A 1 199 ? 4.508 -2.684 -8.281 1.00 98.38 199 PHE A CA 1
ATOM 1515 C C . PHE A 1 199 ? 3.924 -1.350 -7.836 1.00 98.38 199 PHE A C 1
ATOM 1517 O O . PHE A 1 199 ? 3.993 -0.989 -6.662 1.00 98.38 199 PHE A O 1
ATOM 1524 N N . VAL A 1 200 ? 3.298 -0.653 -8.778 1.00 98.00 200 VAL A N 1
ATOM 1525 C CA . VAL A 1 200 ? 2.439 0.501 -8.523 1.00 98.00 200 VAL A CA 1
ATOM 1526 C C . VAL A 1 200 ? 1.133 0.263 -9.265 1.00 98.00 200 VAL A C 1
ATOM 1528 O O . VAL A 1 200 ? 1.141 0.049 -10.479 1.00 98.00 200 VAL A O 1
ATOM 1531 N N . TYR A 1 201 ? 0.023 0.248 -8.536 1.00 97.69 201 TYR A N 1
ATOM 1532 C CA . TYR A 1 201 ? -1.277 -0.169 -9.055 1.00 97.69 201 TYR A CA 1
ATOM 1533 C C . TYR A 1 201 ? -2.375 0.834 -8.723 1.00 97.69 201 TYR A C 1
ATOM 1535 O O . TYR A 1 201 ? -2.270 1.605 -7.769 1.00 97.69 201 TYR A O 1
ATOM 1543 N N . ASP A 1 202 ? -3.439 0.813 -9.517 1.00 96.94 202 ASP A N 1
ATOM 1544 C CA . ASP A 1 202 ? -4.603 1.662 -9.286 1.00 96.94 202 ASP A CA 1
ATOM 1545 C C . ASP A 1 202 ? -5.423 1.110 -8.110 1.00 96.94 202 ASP A C 1
ATOM 1547 O O . ASP A 1 202 ? -5.804 -0.060 -8.109 1.00 96.94 202 ASP A O 1
ATOM 1551 N N . GLY A 1 203 ? -5.769 1.956 -7.141 1.00 93.06 203 GLY A N 1
ATOM 1552 C CA . GLY A 1 203 ? -6.592 1.617 -5.972 1.00 93.06 203 GLY A CA 1
ATOM 1553 C C . GLY A 1 203 ? -8.081 1.397 -6.272 1.00 93.06 203 GLY A C 1
ATOM 1554 O O . GLY A 1 203 ? -8.896 1.423 -5.358 1.00 93.06 203 GLY A O 1
ATOM 1555 N N . HIS A 1 204 ? -8.442 1.212 -7.544 1.00 91.12 204 HIS A N 1
ATOM 1556 C CA . HIS A 1 204 ? -9.818 1.094 -8.022 1.00 91.12 204 HIS A CA 1
ATOM 1557 C C . HIS A 1 204 ? -10.000 -0.191 -8.837 1.00 91.12 204 HIS A C 1
ATOM 1559 O O . HIS A 1 204 ? -9.157 -0.472 -9.698 1.00 91.12 204 HIS A O 1
ATOM 1565 N N . PRO A 1 205 ? -11.095 -0.948 -8.641 1.00 92.31 205 PRO A N 1
ATOM 1566 C CA . PRO A 1 205 ? -11.370 -2.141 -9.435 1.00 92.31 205 PRO A CA 1
ATOM 1567 C C . PRO A 1 205 ? -11.398 -1.865 -10.941 1.00 92.31 205 PRO A C 1
ATOM 1569 O O . PRO A 1 205 ? -11.919 -0.852 -11.404 1.00 92.31 205 PRO A O 1
ATOM 1572 N N . GLY A 1 206 ? -10.790 -2.763 -11.717 1.00 92.81 206 GLY A N 1
ATOM 1573 C CA . GLY A 1 206 ? -10.622 -2.634 -13.171 1.00 92.81 206 GLY A CA 1
ATOM 1574 C C . GLY A 1 206 ? -9.537 -1.641 -13.620 1.00 92.81 206 GLY A C 1
ATOM 1575 O O . GLY A 1 206 ? -9.154 -1.646 -14.795 1.00 92.81 206 GLY A O 1
ATOM 1576 N N . GLY A 1 207 ? -8.994 -0.844 -12.698 1.00 93.44 207 GLY A N 1
ATOM 1577 C CA . GLY A 1 207 ? -8.013 0.200 -12.965 1.00 93.44 207 GLY A CA 1
ATOM 1578 C C . GLY A 1 207 ? -8.639 1.526 -13.409 1.00 93.44 207 GLY A C 1
ATOM 1579 O O . GLY A 1 207 ? -9.545 1.574 -14.239 1.00 93.44 207 GLY A O 1
ATOM 1580 N N . ALA A 1 208 ? -8.106 2.623 -12.879 1.00 94.25 208 ALA A N 1
ATOM 1581 C CA . ALA A 1 208 ? -8.504 3.996 -13.192 1.00 94.25 208 ALA A CA 1
ATOM 1582 C C . ALA A 1 208 ? -7.638 4.638 -14.299 1.00 94.25 208 ALA A C 1
ATOM 1584 O O . ALA A 1 208 ? -7.956 5.720 -14.789 1.00 94.25 208 ALA A O 1
ATOM 1585 N N . GLY A 1 209 ? -6.557 3.971 -14.718 1.00 96.00 209 GLY A N 1
ATOM 1586 C CA . GLY A 1 209 ? -5.664 4.412 -15.792 1.00 96.00 209 GLY A CA 1
ATOM 1587 C C . GLY A 1 209 ? -4.414 5.153 -15.309 1.00 96.00 209 GLY A C 1
ATOM 1588 O O . GLY A 1 209 ? -3.613 5.599 -16.135 1.00 96.00 209 GLY A O 1
ATOM 1589 N N . PHE A 1 210 ? -4.190 5.262 -13.998 1.00 97.19 210 PHE A N 1
ATOM 1590 C CA . PHE A 1 210 ? -3.008 5.942 -13.466 1.00 97.19 210 PHE A CA 1
ATOM 1591 C C . PHE A 1 210 ? -1.743 5.110 -13.666 1.00 97.19 210 PHE A C 1
ATOM 1593 O O . PHE A 1 210 ? -0.731 5.636 -14.126 1.00 97.19 210 PHE A O 1
ATOM 1600 N N . ALA A 1 211 ? -1.814 3.805 -13.414 1.00 97.62 211 ALA A N 1
ATOM 1601 C CA . ALA A 1 211 ? -0.749 2.848 -13.676 1.00 97.62 211 ALA A CA 1
ATOM 1602 C C . ALA A 1 211 ? -0.402 2.783 -15.171 1.00 97.62 211 ALA A C 1
ATOM 1604 O O . ALA A 1 211 ? 0.771 2.777 -15.547 1.00 97.62 211 ALA A O 1
ATOM 1605 N N . GLU A 1 212 ? -1.418 2.816 -16.039 1.00 98.06 212 GLU A N 1
ATOM 1606 C CA . GLU A 1 212 ? -1.245 2.898 -17.494 1.00 98.06 212 GLU A CA 1
ATOM 1607 C C . GLU A 1 212 ? -0.481 4.161 -17.886 1.00 98.06 212 GLU A C 1
ATOM 1609 O O . GLU A 1 212 ? 0.527 4.109 -18.598 1.00 98.06 212 GLU A O 1
ATOM 1614 N N . ARG A 1 213 ? -0.919 5.306 -17.362 1.00 97.81 213 ARG A N 1
ATOM 1615 C CA . ARG A 1 213 ? -0.262 6.577 -17.624 1.00 97.81 213 ARG A CA 1
ATOM 1616 C C . ARG A 1 213 ? 1.163 6.622 -17.065 1.00 97.81 213 ARG A C 1
ATOM 1618 O O . ARG A 1 213 ? 2.069 7.146 -17.719 1.00 97.81 213 ARG A O 1
ATOM 1625 N N . GLY A 1 214 ? 1.366 6.042 -15.885 1.00 97.50 214 GLY A N 1
ATOM 1626 C CA . GLY A 1 214 ? 2.663 5.845 -15.249 1.00 97.50 214 GLY A CA 1
ATOM 1627 C C . GLY A 1 214 ? 3.605 5.028 -16.126 1.00 97.50 214 GLY A C 1
ATOM 1628 O O . GLY A 1 214 ? 4.744 5.439 -16.327 1.00 97.50 214 GLY A O 1
ATOM 1629 N N . PHE A 1 215 ? 3.122 3.943 -16.738 1.00 98.38 215 PHE A N 1
ATOM 1630 C CA . PHE A 1 215 ? 3.878 3.150 -17.708 1.00 98.38 215 PHE A CA 1
ATOM 1631 C C . PHE A 1 215 ? 4.275 3.972 -18.945 1.00 98.38 215 PHE A C 1
ATOM 1633 O O . PHE A 1 215 ? 5.454 4.034 -19.295 1.00 98.38 215 PHE A O 1
ATOM 1640 N N . GLU A 1 216 ? 3.332 4.677 -19.577 1.00 98.12 216 GLU A N 1
ATOM 1641 C CA . GLU A 1 216 ? 3.607 5.508 -20.763 1.00 98.12 216 GLU A CA 1
ATOM 1642 C C . GLU A 1 216 ? 4.635 6.618 -20.504 1.00 98.12 216 GLU A C 1
ATOM 1644 O O . GLU A 1 216 ? 5.394 7.013 -21.396 1.00 98.12 216 GLU A O 1
ATOM 1649 N N . LYS A 1 217 ? 4.640 7.160 -19.282 1.00 97.88 217 LYS A N 1
ATOM 1650 C CA . LYS A 1 217 ? 5.516 8.258 -18.857 1.00 97.88 217 LYS A CA 1
ATOM 1651 C C . LYS A 1 217 ? 6.607 7.812 -17.890 1.00 97.88 217 LYS A C 1
ATOM 1653 O O . LYS A 1 217 ? 7.244 8.670 -17.279 1.00 97.88 217 LYS A O 1
ATOM 1658 N N . ALA A 1 218 ? 6.908 6.514 -17.826 1.00 97.12 218 ALA A N 1
ATOM 1659 C CA . ALA A 1 218 ? 7.766 5.939 -16.792 1.00 97.12 218 ALA A CA 1
ATOM 1660 C C . ALA A 1 218 ? 9.150 6.603 -16.719 1.00 97.12 218 ALA A C 1
ATOM 1662 O O . ALA A 1 218 ? 9.649 6.880 -15.631 1.00 97.12 218 ALA A O 1
ATOM 1663 N N . LYS A 1 219 ? 9.759 6.949 -17.864 1.00 96.31 219 LYS A N 1
ATOM 1664 C CA . LYS A 1 219 ? 11.049 7.665 -17.884 1.00 96.31 219 LYS A CA 1
ATOM 1665 C C . LYS A 1 219 ? 10.965 9.054 -17.251 1.00 96.31 219 LYS A C 1
ATOM 1667 O O . LYS A 1 219 ? 11.870 9.431 -16.514 1.00 96.31 219 LYS A O 1
ATOM 1672 N N . VAL A 1 220 ? 9.911 9.816 -17.548 1.00 97.56 220 VAL A N 1
ATOM 1673 C CA . VAL A 1 220 ? 9.703 11.168 -16.999 1.00 97.56 220 VAL A CA 1
ATOM 1674 C C . VAL A 1 220 ? 9.443 11.074 -15.501 1.00 97.56 220 VAL A C 1
ATOM 1676 O O . VAL A 1 220 ? 10.107 11.750 -14.720 1.00 97.56 220 VAL A O 1
ATOM 1679 N N . TRP A 1 221 ? 8.536 10.178 -15.118 1.00 97.25 221 TRP A N 1
ATOM 1680 C CA . TRP A 1 221 ? 8.162 9.918 -13.736 1.00 97.25 221 TRP A CA 1
ATOM 1681 C C . TRP A 1 221 ? 9.368 9.535 -12.871 1.00 97.25 221 TRP A C 1
ATOM 1683 O O . TRP A 1 221 ? 9.681 10.240 -11.917 1.00 97.25 221 TRP A O 1
ATOM 1693 N N . LEU A 1 222 ? 10.118 8.499 -13.254 1.00 96.62 222 LEU A N 1
ATOM 1694 C CA . LEU A 1 222 ? 11.262 8.029 -12.468 1.00 96.62 222 LEU A CA 1
ATOM 1695 C C . LEU A 1 222 ? 12.452 8.995 -12.489 1.00 96.62 222 LEU A C 1
ATOM 1697 O O . LEU A 1 222 ? 13.221 9.049 -11.529 1.00 96.62 222 LEU A O 1
ATOM 1701 N N . THR A 1 223 ? 12.602 9.792 -13.552 1.00 96.81 223 THR A N 1
ATOM 1702 C CA . THR A 1 223 ? 13.585 10.885 -13.572 1.00 96.81 223 THR A CA 1
ATOM 1703 C C . THR A 1 223 ? 13.232 11.935 -12.522 1.00 96.81 223 THR A C 1
ATOM 1705 O O . THR A 1 223 ? 14.099 12.298 -11.730 1.00 96.81 223 THR A O 1
ATOM 1708 N N . ALA A 1 224 ? 11.964 12.354 -12.451 1.00 95.81 224 ALA A N 1
ATOM 1709 C CA . ALA A 1 224 ? 11.495 13.294 -11.436 1.00 95.81 224 ALA A CA 1
ATOM 1710 C C . ALA A 1 224 ? 11.633 12.722 -10.015 1.00 95.81 224 ALA A C 1
ATOM 1712 O O . ALA A 1 224 ? 12.138 13.413 -9.135 1.00 95.81 224 ALA A O 1
ATOM 1713 N N . THR A 1 225 ? 11.281 11.447 -9.800 1.00 94.81 225 THR A N 1
ATOM 1714 C CA . THR A 1 225 ? 11.497 10.745 -8.522 1.00 94.81 225 THR A CA 1
ATOM 1715 C C . THR A 1 225 ? 12.962 10.786 -8.099 1.00 94.81 225 THR A C 1
ATOM 1717 O O . THR A 1 225 ? 13.280 11.194 -6.983 1.00 94.81 225 THR A O 1
ATOM 1720 N N . ARG A 1 226 ? 13.880 10.417 -8.999 1.00 94.50 226 ARG A N 1
ATOM 1721 C CA . ARG A 1 226 ? 15.323 10.459 -8.736 1.00 94.50 226 ARG A CA 1
ATOM 1722 C C . ARG A 1 226 ? 15.802 11.873 -8.414 1.00 94.50 226 ARG A C 1
ATOM 1724 O O . ARG A 1 226 ? 16.621 12.047 -7.514 1.00 94.50 226 ARG A O 1
ATOM 1731 N N . ASP A 1 227 ? 15.351 12.867 -9.169 1.00 94.56 227 ASP A N 1
ATOM 1732 C CA . ASP A 1 227 ? 15.806 14.247 -9.009 1.00 94.56 227 ASP A CA 1
ATOM 1733 C C . ASP A 1 227 ? 15.282 14.858 -7.702 1.00 94.56 227 ASP A C 1
ATOM 1735 O O . ASP A 1 227 ? 16.045 15.526 -7.006 1.00 94.56 227 ASP A O 1
ATOM 1739 N N . ALA A 1 228 ? 14.052 14.526 -7.296 1.00 91.12 228 ALA A N 1
ATOM 1740 C CA . ALA A 1 228 ? 13.509 14.873 -5.984 1.00 91.12 228 ALA A CA 1
ATOM 1741 C C . ALA A 1 228 ? 14.330 14.253 -4.841 1.00 91.12 228 ALA A C 1
ATOM 1743 O O . ALA A 1 228 ? 14.701 14.954 -3.901 1.00 91.12 228 ALA A O 1
ATOM 1744 N N . ILE A 1 229 ? 14.695 12.968 -4.947 1.00 88.31 229 ILE A N 1
ATOM 1745 C CA . ILE A 1 229 ? 15.567 12.303 -3.962 1.00 88.31 229 ILE A CA 1
ATOM 1746 C C . ILE A 1 229 ? 16.938 12.992 -3.890 1.00 88.31 229 ILE A C 1
ATOM 1748 O O . ILE A 1 229 ? 17.465 13.199 -2.804 1.00 88.31 229 ILE A O 1
ATOM 1752 N N . LYS A 1 230 ? 17.525 13.380 -5.029 1.00 88.75 230 LYS A N 1
ATOM 1753 C CA . LYS A 1 230 ? 18.834 14.057 -5.068 1.00 88.75 230 LYS A CA 1
ATOM 1754 C C . LYS A 1 230 ? 18.814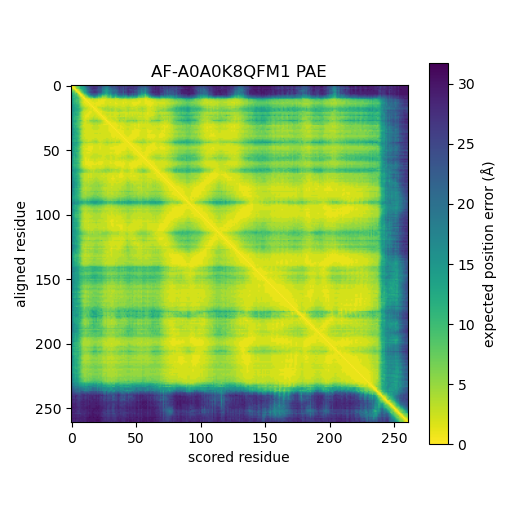 15.483 -4.518 1.00 88.75 230 LYS A C 1
ATOM 1756 O O . LYS A 1 230 ? 19.843 15.941 -4.025 1.00 88.75 230 LYS A O 1
ATOM 1761 N N . ALA A 1 231 ? 17.697 16.188 -4.677 1.00 88.69 231 ALA A N 1
ATOM 1762 C CA . ALA A 1 231 ? 17.509 17.548 -4.177 1.00 88.69 231 ALA A CA 1
ATOM 1763 C C . ALA A 1 231 ? 17.168 17.585 -2.679 1.00 88.69 231 ALA A C 1
ATOM 1765 O O . ALA A 1 231 ? 17.271 18.633 -2.052 1.00 88.69 231 ALA A O 1
ATOM 1766 N N . CYS A 1 232 ? 16.759 16.451 -2.114 1.00 86.94 232 CYS A N 1
ATOM 1767 C CA . CYS A 1 232 ? 16.433 16.316 -0.708 1.00 86.94 232 CYS A CA 1
ATOM 1768 C C . CYS A 1 232 ? 17.668 16.526 0.187 1.00 86.94 232 CYS A C 1
ATOM 1770 O O . CYS A 1 232 ? 18.720 15.927 -0.033 1.00 86.94 232 CYS A O 1
ATOM 1772 N N . GLU A 1 233 ? 17.521 17.350 1.225 1.00 84.94 233 GLU A N 1
ATOM 1773 C CA . GLU A 1 233 ? 18.586 17.660 2.192 1.00 84.94 233 GLU A CA 1
ATOM 1774 C C . GLU A 1 233 ? 18.645 16.666 3.369 1.00 84.94 233 GLU A C 1
ATOM 1776 O O . GLU A 1 233 ? 19.517 16.772 4.226 1.00 84.94 233 GLU A O 1
ATOM 1781 N N . CYS A 1 234 ? 17.729 15.691 3.432 1.00 82.44 234 CYS A N 1
ATOM 1782 C CA . CYS A 1 234 ? 17.703 14.692 4.499 1.00 82.44 234 CYS A CA 1
ATOM 1783 C C . CYS A 1 234 ? 18.839 13.666 4.330 1.00 82.44 234 CYS A C 1
ATOM 1785 O O . CYS A 1 234 ? 18.827 12.865 3.396 1.00 82.44 234 CYS A O 1
ATOM 1787 N N . ASP A 1 235 ? 19.752 13.598 5.302 1.00 71.06 235 ASP A N 1
ATOM 1788 C CA . ASP A 1 235 ? 20.896 12.666 5.294 1.00 71.06 235 ASP A CA 1
ATOM 1789 C C . ASP A 1 235 ? 20.501 11.177 5.285 1.00 71.06 235 ASP A C 1
ATOM 1791 O O . ASP A 1 235 ? 21.261 10.320 4.831 1.00 71.06 235 ASP A O 1
ATOM 1795 N N . THR A 1 236 ? 19.321 10.849 5.818 1.00 70.81 236 THR A N 1
ATOM 1796 C CA . THR A 1 236 ? 18.845 9.464 6.003 1.00 70.81 236 THR A CA 1
ATOM 1797 C C . THR A 1 236 ? 17.470 9.211 5.378 1.00 70.81 236 THR A C 1
ATOM 1799 O O . THR A 1 236 ? 16.833 8.198 5.669 1.00 70.81 236 THR A O 1
ATOM 1802 N N . GLY A 1 237 ? 17.047 10.093 4.465 1.00 65.50 237 GLY A N 1
ATOM 1803 C CA . GLY A 1 237 ? 15.687 10.131 3.925 1.00 65.50 237 GLY A CA 1
ATOM 1804 C C . GLY A 1 237 ? 14.740 10.927 4.825 1.00 65.50 237 GLY A C 1
ATOM 1805 O O . GLY A 1 237 ? 14.968 11.057 6.026 1.00 65.50 237 GLY A O 1
ATOM 1806 N N . CYS A 1 238 ? 13.693 11.509 4.239 1.00 66.75 238 CYS A N 1
ATOM 1807 C CA . CYS A 1 238 ? 12.659 12.191 5.010 1.00 66.75 238 CYS A CA 1
ATOM 1808 C C . CYS A 1 238 ? 11.481 11.238 5.228 1.00 66.75 238 CYS A C 1
ATOM 1810 O O . CYS A 1 238 ? 10.964 10.657 4.274 1.00 66.75 238 CYS A O 1
ATOM 1812 N N . LEU A 1 239 ? 11.028 11.109 6.471 1.00 55.62 239 LEU A N 1
ATOM 1813 C CA . LEU A 1 239 ? 9.736 10.494 6.757 1.00 55.62 239 LEU A CA 1
ATOM 1814 C C . LEU A 1 239 ? 8.621 11.491 6.388 1.00 55.62 239 LEU A C 1
ATOM 1816 O O . LEU A 1 239 ? 8.786 12.692 6.625 1.00 55.62 239 LEU A O 1
ATOM 1820 N N . PRO A 1 240 ? 7.472 11.044 5.850 1.00 45.44 240 PRO A N 1
ATOM 1821 C CA . PRO A 1 240 ? 6.269 11.867 5.858 1.00 45.44 240 PRO A CA 1
ATOM 1822 C C . PRO A 1 240 ? 5.967 12.291 7.301 1.00 45.44 240 PRO A C 1
ATOM 1824 O O . PRO A 1 240 ? 6.105 11.480 8.218 1.00 45.44 240 PRO A O 1
ATOM 1827 N N . ALA A 1 241 ? 5.502 13.526 7.503 1.00 35.28 241 ALA A N 1
ATOM 1828 C CA . ALA A 1 241 ? 5.222 14.105 8.824 1.00 35.28 241 ALA A CA 1
ATOM 1829 C C . ALA A 1 241 ? 4.202 13.317 9.687 1.00 35.28 241 ALA A C 1
ATOM 1831 O O . ALA A 1 241 ? 4.012 13.646 10.852 1.00 35.28 241 ALA A O 1
ATOM 1832 N N . SER A 1 242 ? 3.559 12.280 9.138 1.00 31.70 242 SER A N 1
ATOM 1833 C CA . SER A 1 242 ? 2.588 11.407 9.806 1.00 31.70 242 SER A CA 1
ATOM 1834 C C . SER A 1 242 ? 3.070 9.968 10.066 1.00 31.70 242 SER A C 1
ATOM 1836 O O . SER A 1 242 ? 2.268 9.132 10.476 1.00 31.70 242 SER A O 1
ATOM 1838 N N . SER A 1 243 ? 4.344 9.631 9.832 1.00 31.08 243 SER A N 1
ATOM 1839 C CA . SER A 1 243 ? 4.849 8.273 10.110 1.00 31.08 243 SER A CA 1
ATOM 1840 C C . SER A 1 243 ? 5.350 8.129 11.556 1.00 31.08 243 SER A C 1
ATOM 1842 O O . SER A 1 243 ? 6.087 9.000 12.021 1.00 31.08 243 SER A O 1
ATOM 1844 N N . PRO A 1 244 ? 5.005 7.041 12.280 1.00 26.31 244 PRO A N 1
ATOM 1845 C CA . PRO A 1 244 ? 5.535 6.799 13.618 1.00 26.31 244 PRO A CA 1
ATOM 1846 C C . PRO A 1 244 ? 7.069 6.652 13.576 1.00 26.31 244 PRO A C 1
ATOM 1848 O O . PRO A 1 244 ? 7.604 6.123 12.596 1.00 26.31 244 PRO A O 1
ATOM 1851 N N . PRO A 1 245 ? 7.786 7.054 14.645 1.00 29.97 245 PRO A N 1
ATOM 1852 C CA . PRO A 1 245 ? 9.253 7.174 14.680 1.00 29.97 245 PRO A CA 1
ATOM 1853 C C . PRO A 1 245 ? 10.017 5.859 14.432 1.00 29.97 245 PRO A C 1
ATOM 1855 O O . PRO A 1 245 ? 11.231 5.873 14.245 1.00 29.97 245 PRO A O 1
ATOM 1858 N N . ASN A 1 246 ? 9.306 4.728 14.379 1.00 32.88 246 ASN A N 1
ATOM 1859 C CA . ASN A 1 246 ? 9.871 3.386 14.289 1.00 32.88 246 ASN A CA 1
ATOM 1860 C C . ASN A 1 246 ? 9.584 2.699 12.943 1.00 32.88 246 ASN A C 1
ATOM 1862 O O . ASN A 1 246 ? 9.851 1.505 12.809 1.00 32.88 246 ASN A O 1
ATOM 1866 N N . ALA A 1 247 ? 9.108 3.426 11.923 1.00 32.34 247 ALA A N 1
ATOM 1867 C CA . ALA A 1 247 ? 9.255 3.003 10.528 1.00 32.34 247 ALA A CA 1
ATOM 1868 C C . ALA A 1 247 ? 10.733 3.144 10.118 1.00 32.34 247 ALA A C 1
ATOM 1870 O O . ALA A 1 247 ? 11.107 3.934 9.253 1.00 32.34 247 ALA A O 1
ATOM 1871 N N . ALA A 1 248 ? 11.602 2.411 10.817 1.00 28.66 248 ALA A N 1
ATOM 1872 C CA . ALA A 1 248 ? 13.016 2.324 10.534 1.00 28.66 248 ALA A CA 1
ATOM 1873 C C . ALA A 1 248 ? 13.182 1.542 9.231 1.00 28.66 248 ALA A C 1
ATOM 1875 O O . ALA A 1 248 ? 13.515 0.357 9.222 1.00 28.66 248 ALA A O 1
ATOM 1876 N N . THR A 1 249 ? 12.998 2.231 8.108 1.00 33.41 249 THR A N 1
ATOM 1877 C CA . THR A 1 249 ? 13.772 1.895 6.921 1.00 33.41 249 THR A CA 1
ATOM 1878 C C . THR A 1 249 ? 15.217 2.027 7.385 1.00 33.41 249 THR A C 1
ATOM 1880 O O . THR A 1 249 ? 15.675 3.126 7.691 1.00 33.41 249 THR A O 1
ATOM 1883 N N . ARG A 1 250 ? 15.932 0.912 7.571 1.00 28.92 250 ARG A N 1
ATOM 1884 C CA . ARG A 1 250 ?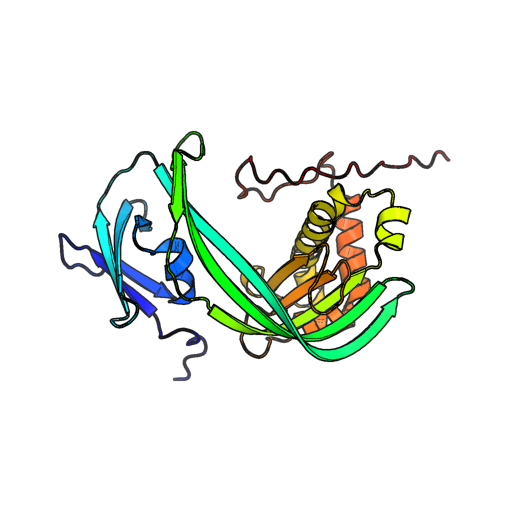 17.391 0.957 7.718 1.00 28.92 250 ARG A CA 1
ATOM 1885 C C . ARG A 1 250 ? 17.917 1.513 6.400 1.00 28.92 250 ARG A C 1
ATOM 1887 O O . ARG A 1 250 ? 18.109 0.775 5.439 1.00 28.92 250 ARG A O 1
ATOM 1894 N N . THR A 1 251 ? 18.041 2.834 6.351 1.00 33.28 251 THR A N 1
ATOM 1895 C CA . THR A 1 251 ? 18.374 3.580 5.152 1.00 33.28 251 THR A CA 1
ATOM 1896 C C . THR A 1 251 ? 19.746 3.163 4.651 1.00 33.28 251 THR A C 1
ATOM 1898 O O . THR A 1 251 ? 20.744 3.166 5.375 1.00 33.28 251 THR A O 1
ATOM 1901 N N . ILE A 1 252 ? 19.779 2.816 3.372 1.00 33.47 252 ILE A N 1
ATOM 1902 C CA . ILE A 1 252 ? 20.991 2.733 2.572 1.00 33.47 252 ILE A CA 1
ATOM 1903 C C . ILE A 1 252 ? 21.644 4.111 2.582 1.00 33.47 252 ILE A C 1
ATOM 1905 O O . ILE A 1 252 ? 21.037 5.097 2.170 1.00 33.47 252 ILE A O 1
ATOM 1909 N N . ARG A 1 253 ? 22.899 4.180 3.034 1.00 26.16 253 ARG A N 1
ATOM 1910 C CA . ARG A 1 253 ? 23.740 5.356 2.806 1.00 26.16 253 ARG A CA 1
ATOM 1911 C C . ARG A 1 253 ? 23.871 5.560 1.301 1.00 26.16 253 ARG A C 1
ATOM 1913 O O . ARG A 1 253 ? 24.631 4.852 0.646 1.00 26.16 253 ARG A O 1
ATOM 1920 N N . TRP A 1 254 ? 23.173 6.553 0.769 1.00 34.06 254 TRP A N 1
ATOM 1921 C CA . TRP A 1 254 ? 23.467 7.102 -0.545 1.00 34.06 254 TRP A CA 1
ATOM 1922 C C . TRP A 1 254 ? 24.790 7.854 -0.427 1.00 34.06 254 TRP A C 1
ATOM 1924 O O . TRP A 1 254 ? 24.832 9.013 -0.017 1.00 34.06 254 TRP A O 1
ATOM 1934 N N . THR A 1 255 ? 25.912 7.187 -0.695 1.00 27.20 255 THR A N 1
ATOM 1935 C CA . THR A 1 255 ? 27.204 7.870 -0.732 1.00 27.20 255 THR A CA 1
ATOM 1936 C C . THR A 1 255 ? 27.179 8.874 -1.877 1.00 27.20 255 THR A C 1
ATOM 1938 O O . THR A 1 255 ? 27.239 8.535 -3.057 1.00 27.20 255 THR A O 1
ATOM 1941 N N . ARG A 1 256 ? 27.078 10.153 -1.512 1.00 29.28 256 ARG A N 1
ATOM 1942 C CA . ARG A 1 256 ? 27.325 11.289 -2.393 1.00 29.28 256 ARG A CA 1
ATOM 1943 C C . ARG A 1 256 ? 28.786 11.182 -2.834 1.00 29.28 256 ARG A C 1
ATOM 1945 O O . ARG A 1 256 ? 29.676 11.657 -2.135 1.00 29.28 256 ARG A O 1
ATOM 1952 N N . THR A 1 257 ? 29.070 10.515 -3.953 1.00 30.39 257 THR A N 1
ATOM 1953 C CA . THR A 1 257 ? 30.384 10.639 -4.593 1.00 30.39 257 THR A CA 1
ATOM 1954 C C . THR A 1 257 ? 30.530 12.098 -4.989 1.00 30.39 257 THR A C 1
ATOM 1956 O O . THR A 1 257 ? 29.929 12.547 -5.968 1.00 30.39 257 THR A O 1
ATOM 1959 N N . GLN A 1 258 ? 31.267 12.852 -4.174 1.00 30.92 258 GLN A N 1
ATOM 1960 C CA . GLN A 1 258 ? 31.738 14.181 -4.515 1.00 30.92 258 GLN A CA 1
ATOM 1961 C C . GLN A 1 258 ? 32.499 14.056 -5.836 1.00 30.92 258 GLN A C 1
ATOM 1963 O O . GLN A 1 258 ? 33.562 13.441 -5.900 1.00 30.92 258 GLN A O 1
ATOM 1968 N N . ARG A 1 259 ? 31.927 14.600 -6.912 1.00 29.61 259 ARG A N 1
ATOM 1969 C CA . ARG A 1 259 ? 32.727 14.991 -8.066 1.00 29.61 259 ARG A CA 1
ATOM 1970 C C . ARG A 1 259 ? 33.484 16.242 -7.641 1.00 29.61 259 ARG A C 1
ATOM 1972 O O . ARG A 1 259 ? 32.874 17.297 -7.492 1.00 29.61 259 ARG A O 1
ATOM 1979 N N . SER A 1 260 ? 34.778 16.090 -7.395 1.00 27.50 260 SER A N 1
ATOM 1980 C CA . SER A 1 260 ? 35.707 17.218 -7.423 1.00 27.50 260 SER A CA 1
ATOM 1981 C C . SER A 1 260 ? 35.906 17.665 -8.882 1.00 27.50 260 SER A C 1
ATOM 1983 O O . SER A 1 260 ? 35.765 16.820 -9.772 1.00 27.50 260 SER A O 1
ATOM 1985 N N . PRO A 1 261 ? 36.147 18.968 -9.123 1.00 37.38 261 PRO A N 1
ATOM 1986 C CA . PRO A 1 261 ? 36.249 19.556 -10.461 1.00 37.38 261 PRO A CA 1
ATOM 1987 C C . PRO A 1 261 ? 37.421 19.018 -11.287 1.00 37.38 261 PRO A C 1
ATOM 1989 O O . PRO A 1 261 ? 38.436 18.600 -10.684 1.00 37.38 261 PRO A O 1
#

Solvent-accessible surface area (backbone atoms only — not comparable to full-atom values): 14791 Å² total; per-residue (Å²): 136,85,76,93,72,73,79,49,96,44,68,24,39,33,30,33,69,88,77,69,42,77,78,49,71,43,55,41,78,49,32,65,57,47,41,29,61,77,22,52,32,75,56,99,86,44,41,22,39,20,74,38,55,40,78,90,78,35,35,29,36,25,37,83,49,85,71,72,47,43,53,44,54,38,68,53,77,48,77,46,84,75,42,84,75,47,79,48,81,63,84,72,32,40,39,35,30,29,38,30,40,37,39,38,26,43,47,29,34,32,38,24,32,67,84,80,61,46,76,76,45,74,47,79,45,95,54,78,68,44,79,43,50,21,26,28,20,35,41,42,37,46,68,68,60,50,42,74,72,71,46,54,78,92,47,38,52,48,52,43,42,53,51,42,54,46,41,62,73,39,40,38,82,72,39,76,52,60,79,82,49,50,44,76,51,55,36,57,62,31,88,90,75,70,31,27,33,36,38,36,28,23,62,38,75,75,34,79,51,40,21,59,37,41,52,79,39,37,71,61,41,53,48,51,29,52,49,53,61,69,71,50,84,52,91,70,63,78,76,64,98,84,60,67,95,75,76,69,62,74,59,77,80,78,76,78,77,78,79,75,134